Protein AF-A0A1W0W3H3-F1 (afdb_monomer)

Secondary structure (DSSP, 8-state):
-----------------------EEEE----STT-------SSS-PPPSS--S--EEEEE-GGGGT---HHHHHHHHHHHHHHHHHHHHHHHHTTEEEEEES-GGGS-HHHHHHHHHHHHHTTT--SEEEEEESS--HHHHHHHHHHHHHHHHHTTSS-GGG--HHHHHHHSGGGGGGGGGS-SEEEE-TT--S-TTSSTTTTTT-EEEE-SS-GGG--HHHHHHHHHHHHT----TTPPP-

Mean predicted aligned error: 11.46 Å

pLDDT: mean 72.29, std 24.58, range [23.17, 98.31]

Sequence (242 aa):
MGAGAGDADGGGPRGWPSCAGAHDMALPCLGHPRAHRVRILPGELRPPQAPTRADLVLTNCSFLHSLNLKMEVDYVMGLIERTIRDNIDEYARNGIRMHVIGDPSRRPASLQNAAREAEEMTRNNSQLHLMLATCYSGRWDIVRACRELAGEVQGNLLMPEDIDESLLASKLATGVAGEFSCPDLVIRTSGEVRLSNFLMWQSAYSELYFTDTLWPDFGEAEYLQALTSFQNRERRFGQRNA

Organism: Sorghum bicolor (NCBI:txid4558)

Foldseek 3Di:
DDDDDDDPDDDDDPDDDPPLDKKKWFWADDPDPPPDDDFWFADAPADDPEFAAEIETEIDPLVLVVDPDPVVNVVVLVVLLCRLVVHLVVCLVRLEAEAEDADPVPHDPSSVVSRVVSNVSNVPGGRYYYYYYDNHFLVVQLVQLVVVVVVCCVVVVDPPVRDDLQSSLCSGRLVVVPVGSAGQEMEIEQQDDDCSRPPPSRDPQHDYHYYNHGRNRDGPVNVVVRVVVSVPDDRCVPPDDD

InterPro domains:
  IPR001441 Decaprenyl diphosphate synthase-like [PF01255] (70-238)
  IPR001441 Decaprenyl diphosphate synthase-like [PTHR10291] (70-239)
  IPR001441 Decaprenyl diphosphate synthase-like [TIGR00055] (70-238)
  IPR001441 Decaprenyl diphosphate synthase-like [cd00475] (70-232)
  IPR018520 Di-trans-poly-cis-decaprenylcistransferase-like, conserved site [PS01066] (184-201)
  IPR036424 Decaprenyl diphosphate synthase-like superfamily [G3DSA:3.40.1180.10] (68-242)
  IPR036424 Decaprenyl diphosphate synthase-like superfamily [SSF64005] (68-233)

Solvent-accessible surface area (backbone atoms only — not comparable to full-atom values): 14087 Å² total; per-residue (Å²): 141,83,86,84,87,86,78,89,79,78,83,70,88,84,75,80,78,83,77,75,48,68,39,40,41,31,30,40,70,80,96,55,104,72,87,75,77,87,68,56,70,58,76,51,98,66,78,56,97,72,59,81,55,66,39,34,47,35,45,48,45,53,62,58,78,74,50,86,47,68,68,59,45,53,48,53,50,51,48,52,34,49,52,50,64,78,38,38,70,57,35,40,75,52,27,25,18,44,43,76,36,48,44,66,88,82,47,58,70,68,41,52,50,49,46,51,50,39,30,62,70,8,61,88,35,70,28,23,35,40,33,42,28,44,67,37,40,29,67,58,35,53,54,49,23,52,52,51,53,52,49,34,36,75,67,70,76,43,59,79,87,70,64,45,73,65,56,50,47,56,50,27,68,47,23,85,52,54,90,51,38,42,32,41,37,36,41,29,23,47,56,51,93,69,65,84,53,50,52,60,76,42,42,74,80,32,46,79,44,74,36,67,53,39,47,79,73,46,29,44,69,57,49,52,49,51,51,53,56,55,73,74,54,85,85,51,92,88,60,74,87,127

Structure (mmCIF, N/CA/C/O backbone):
data_AF-A0A1W0W3H3-F1
#
_entry.id   AF-A0A1W0W3H3-F1
#
loop_
_atom_site.group_PDB
_atom_site.id
_atom_site.type_symbol
_atom_site.label_atom_id
_atom_site.label_alt_id
_atom_site.label_comp_id
_atom_site.label_asym_id
_atom_site.label_entity_id
_atom_site.label_seq_id
_atom_site.pdbx_PDB_ins_code
_atom_site.Cartn_x
_atom_site.Cartn_y
_atom_site.Cartn_z
_atom_site.occupancy
_atom_site.B_iso_or_equiv
_atom_site.auth_seq_id
_atom_site.auth_comp_id
_atom_site.auth_asym_id
_atom_site.auth_atom_id
_atom_site.pdbx_PDB_model_num
ATOM 1 N N . MET A 1 1 ? -22.976 27.088 52.026 1.00 38.38 1 MET A N 1
ATOM 2 C CA . MET A 1 1 ? -22.893 27.744 50.704 1.00 38.38 1 MET A CA 1
ATOM 3 C C . MET A 1 1 ? -21.431 27.650 50.282 1.00 38.38 1 MET A C 1
ATOM 5 O O . MET A 1 1 ? -20.642 28.461 50.721 1.00 38.38 1 MET A O 1
ATOM 9 N N . GLY A 1 2 ? -20.933 26.551 49.724 1.00 30.27 2 GLY A N 1
ATOM 10 C CA . GLY A 1 2 ? -21.397 25.867 48.519 1.00 30.27 2 GLY A CA 1
ATOM 11 C C . GLY A 1 2 ? -20.412 26.212 47.399 1.00 30.27 2 GLY A C 1
ATOM 12 O O . GLY A 1 2 ? -20.673 27.131 46.635 1.00 30.27 2 GLY A O 1
ATOM 13 N N . ALA A 1 3 ? -19.257 25.540 47.393 1.00 32.34 3 ALA A N 1
ATOM 14 C CA . ALA A 1 3 ? -18.276 25.572 46.310 1.00 32.34 3 ALA A CA 1
ATOM 15 C C . ALA A 1 3 ? -18.784 24.743 45.115 1.00 32.34 3 ALA A C 1
ATOM 17 O O . ALA A 1 3 ? -19.465 23.740 45.325 1.00 32.34 3 ALA A O 1
ATOM 18 N N . GLY A 1 4 ? -18.432 25.131 43.888 1.00 25.77 4 GLY A N 1
ATOM 19 C CA . GLY A 1 4 ? -18.751 24.375 42.676 1.00 25.77 4 GLY A CA 1
ATOM 20 C C . GLY A 1 4 ? -17.952 24.878 41.477 1.00 25.77 4 GLY A C 1
ATOM 21 O O . GLY A 1 4 ? -18.059 26.044 41.113 1.00 25.77 4 GLY A O 1
ATOM 22 N N . ALA A 1 5 ? -17.123 23.991 40.937 1.00 28.72 5 ALA A N 1
ATOM 23 C CA . ALA A 1 5 ? -16.268 24.151 39.768 1.00 28.72 5 ALA A CA 1
ATOM 24 C C . ALA A 1 5 ? -17.023 23.906 38.443 1.00 28.72 5 ALA A C 1
ATOM 26 O O . ALA A 1 5 ? -18.156 23.429 38.461 1.00 28.72 5 ALA A O 1
ATOM 27 N N . GLY A 1 6 ? -16.328 24.146 37.324 1.00 25.03 6 GLY A N 1
ATOM 28 C CA . GLY A 1 6 ? -16.643 23.627 35.985 1.00 25.03 6 GLY A CA 1
ATOM 29 C C . GLY A 1 6 ? -17.022 24.725 34.988 1.00 25.03 6 GLY A C 1
ATOM 30 O O . GLY A 1 6 ? -17.721 25.669 35.333 1.00 25.03 6 GLY A O 1
ATOM 31 N N . ASP A 1 7 ? -16.610 24.713 33.730 1.00 27.41 7 ASP A N 1
ATOM 32 C CA . ASP A 1 7 ? -15.655 23.887 33.000 1.00 27.41 7 ASP A CA 1
ATOM 33 C C . ASP A 1 7 ? -15.279 24.701 31.758 1.00 27.41 7 ASP A C 1
ATOM 35 O O . ASP A 1 7 ? -16.119 25.368 31.148 1.00 27.41 7 ASP A O 1
ATOM 39 N N . ALA A 1 8 ? -13.997 24.678 31.411 1.00 29.28 8 ALA A N 1
ATOM 40 C CA . ALA A 1 8 ? -13.493 25.224 30.166 1.00 29.28 8 ALA A CA 1
ATOM 41 C C . ALA A 1 8 ? -13.719 24.181 29.069 1.00 29.28 8 ALA A C 1
ATOM 43 O O . ALA A 1 8 ? -12.866 23.324 28.854 1.00 29.28 8 ALA A O 1
ATOM 44 N N . ASP A 1 9 ? -14.863 24.240 28.390 1.00 27.55 9 ASP A N 1
ATOM 45 C CA . ASP A 1 9 ? -15.102 23.384 27.231 1.00 27.55 9 ASP A CA 1
ATOM 46 C C . ASP A 1 9 ? -14.585 24.092 25.970 1.00 27.55 9 ASP A C 1
ATOM 48 O O . ASP A 1 9 ? -15.212 24.985 25.390 1.00 27.55 9 ASP A O 1
ATOM 52 N N . GLY A 1 10 ? -13.347 23.742 25.615 1.00 25.33 10 GLY A N 1
ATOM 53 C CA . GLY A 1 10 ? -12.683 24.146 24.388 1.00 25.33 10 GLY A CA 1
ATOM 54 C C . GLY A 1 10 ? -13.409 23.551 23.189 1.00 25.33 10 GLY A C 1
ATOM 55 O O . GLY A 1 10 ? -13.325 22.356 22.921 1.00 25.33 10 GLY A O 1
ATOM 56 N N . GLY A 1 11 ? -14.105 24.410 22.448 1.00 23.70 11 GLY A N 1
ATOM 57 C CA . GLY A 1 11 ? -14.714 24.069 21.171 1.00 23.70 11 GLY A CA 1
ATOM 58 C C . GLY A 1 11 ? -13.668 23.622 20.149 1.00 23.70 11 GLY A C 1
ATOM 59 O O . GLY A 1 11 ? -13.093 24.446 19.442 1.00 23.70 11 GLY A O 1
ATOM 60 N N . GLY A 1 12 ? -13.454 22.311 20.046 1.00 26.27 12 GLY A N 1
ATOM 61 C CA . GLY A 1 12 ? -12.848 21.691 18.872 1.00 26.27 12 GLY A CA 1
ATOM 62 C C . GLY A 1 12 ? -13.790 21.818 17.663 1.00 26.27 12 GLY A C 1
ATOM 63 O O . GLY A 1 12 ? -15.016 21.781 17.834 1.00 26.27 12 GLY A O 1
ATOM 64 N N . PRO A 1 13 ? -13.265 22.003 16.439 1.00 2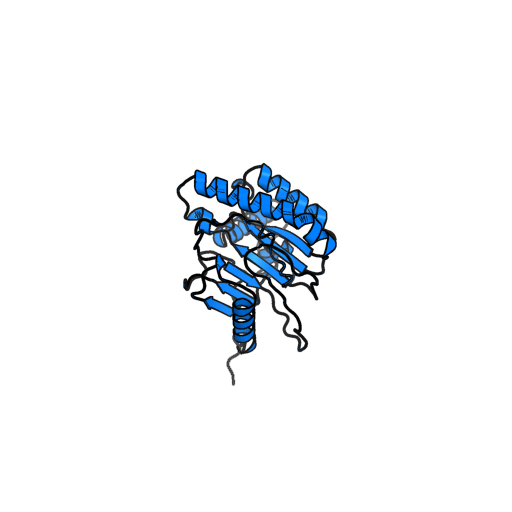9.62 13 PRO A N 1
ATOM 65 C CA . PRO A 1 13 ? -14.095 22.204 15.262 1.00 29.62 13 PRO A CA 1
ATOM 66 C C . PRO A 1 13 ? -14.907 20.940 14.952 1.00 29.62 13 PRO A C 1
ATOM 68 O O . PRO A 1 13 ? -14.398 19.935 14.462 1.00 29.62 13 PRO A O 1
ATOM 71 N N . ARG A 1 14 ? -16.212 21.024 15.229 1.00 29.14 14 ARG A N 1
ATOM 72 C CA . ARG A 1 14 ? -17.242 20.146 14.674 1.00 29.14 14 ARG A CA 1
ATOM 73 C C . ARG A 1 14 ? -17.299 20.360 13.163 1.00 29.14 14 ARG A C 1
ATOM 75 O O . ARG A 1 14 ? -17.603 21.465 12.722 1.00 29.14 14 ARG A O 1
ATOM 82 N N . GLY A 1 15 ? -17.063 19.303 12.391 1.00 23.56 15 GLY A N 1
ATOM 83 C CA . GLY A 1 15 ? -17.384 19.279 10.964 1.00 23.56 15 GLY A CA 1
ATOM 84 C C . GLY A 1 15 ? -16.344 18.580 10.101 1.00 23.56 15 GLY 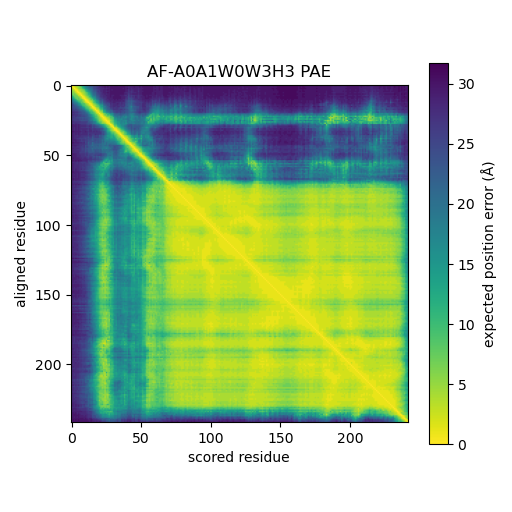A C 1
ATOM 85 O O . GLY A 1 15 ? -15.662 19.233 9.320 1.00 23.56 15 GLY A O 1
ATOM 86 N N . TRP A 1 16 ? -16.260 17.252 10.198 1.00 27.91 16 TRP A N 1
ATOM 87 C CA . TRP A 1 16 ? -15.789 16.443 9.075 1.00 27.91 16 TRP A CA 1
ATOM 88 C C . TRP A 1 16 ? -16.927 16.396 8.043 1.00 27.91 16 TRP A C 1
ATOM 90 O O . TRP A 1 16 ? -18.007 15.904 8.380 1.00 27.91 16 TRP A O 1
ATOM 100 N N . PRO A 1 17 ? -16.759 16.905 6.809 1.00 25.98 17 PRO A N 1
ATOM 101 C CA . PRO A 1 17 ? -17.686 16.576 5.739 1.00 25.98 17 PRO A CA 1
ATOM 102 C C . PRO A 1 17 ? -17.584 15.072 5.485 1.00 25.98 17 PRO A C 1
ATOM 104 O O . PRO A 1 17 ? -16.486 14.515 5.469 1.00 25.98 17 PRO A O 1
ATOM 107 N N . SER A 1 18 ? -18.729 14.423 5.302 1.00 30.23 18 SER A N 1
ATOM 108 C CA . SER A 1 18 ? -18.876 12.992 5.060 1.00 30.23 18 SER A CA 1
ATOM 109 C C . SER A 1 18 ? -18.122 12.536 3.803 1.00 30.23 18 SER A C 1
ATOM 111 O O . SER A 1 18 ? -18.714 12.339 2.744 1.00 30.23 18 SER A O 1
ATOM 113 N N . CYS A 1 19 ? -16.821 12.289 3.909 1.00 33.03 19 CYS A N 1
ATOM 114 C CA . CYS A 1 19 ? -16.134 11.370 3.008 1.00 33.03 19 CYS A CA 1
ATOM 115 C C . CYS A 1 19 ? -16.491 9.947 3.468 1.00 33.03 19 CYS A C 1
ATOM 117 O O . CYS A 1 19 ? -15.655 9.204 3.968 1.00 33.03 19 CYS A O 1
ATOM 119 N N . ALA A 1 20 ? -17.779 9.598 3.374 1.00 31.97 20 ALA A N 1
ATOM 120 C CA . ALA A 1 20 ? -18.351 8.296 3.722 1.00 31.97 20 ALA A CA 1
ATOM 121 C C . ALA A 1 20 ? -18.071 7.263 2.613 1.00 31.97 20 ALA A C 1
ATOM 123 O O . ALA A 1 20 ? -18.958 6.540 2.166 1.00 31.97 20 ALA A O 1
ATOM 124 N N . GLY A 1 21 ? -16.843 7.269 2.097 1.00 42.78 21 GLY A N 1
ATOM 125 C CA . GLY A 1 21 ? -16.397 6.345 1.068 1.00 42.78 21 GLY A CA 1
ATOM 126 C C . GLY A 1 21 ? -15.941 5.019 1.663 1.00 42.78 21 GLY A C 1
ATOM 127 O O . GLY A 1 21 ? -15.590 4.935 2.839 1.00 42.78 21 GLY A O 1
ATOM 128 N N . ALA A 1 22 ? -15.908 3.982 0.830 1.00 46.28 22 ALA A N 1
ATOM 129 C CA . ALA A 1 22 ? -15.230 2.740 1.171 1.00 46.28 22 ALA A CA 1
ATOM 130 C C . ALA A 1 22 ? -13.723 3.008 1.281 1.00 46.28 22 ALA A C 1
ATOM 132 O O . ALA A 1 22 ? -13.097 3.419 0.299 1.00 46.28 22 ALA A O 1
ATOM 133 N N . HIS A 1 23 ? -13.157 2.761 2.458 1.00 54.53 23 HIS A N 1
ATOM 134 C CA . HIS A 1 23 ? -11.717 2.770 2.684 1.00 54.53 23 HIS A CA 1
ATOM 135 C C . HIS A 1 23 ? -11.236 1.330 2.849 1.00 54.53 23 HIS A C 1
ATOM 137 O O . HIS A 1 23 ? -11.904 0.505 3.477 1.00 54.53 23 HIS A O 1
ATOM 143 N N . ASP A 1 24 ? -10.077 1.037 2.265 1.00 46.62 24 ASP 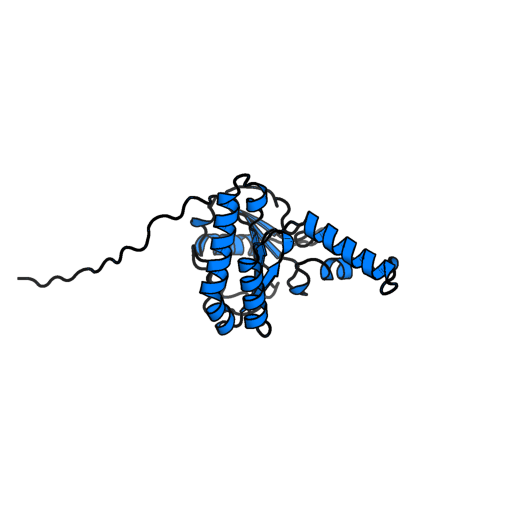A N 1
ATOM 144 C CA . ASP A 1 24 ? -9.434 -0.265 2.391 1.00 46.62 24 ASP A CA 1
ATOM 145 C C . ASP A 1 24 ? -8.213 -0.128 3.311 1.00 46.62 24 ASP A C 1
ATOM 147 O O . ASP A 1 24 ? -7.418 0.805 3.146 1.00 46.62 24 ASP A O 1
ATOM 151 N N . MET A 1 25 ? -8.081 -1.064 4.254 1.00 53.91 25 MET A N 1
ATOM 152 C CA . MET A 1 25 ? -6.904 -1.282 5.093 1.00 53.91 25 MET A CA 1
ATOM 153 C C . MET A 1 25 ? -6.374 -2.692 4.825 1.00 53.91 25 MET A C 1
ATOM 155 O O . MET A 1 25 ? -7.148 -3.642 4.863 1.00 53.91 25 MET A O 1
ATOM 159 N N . ALA A 1 2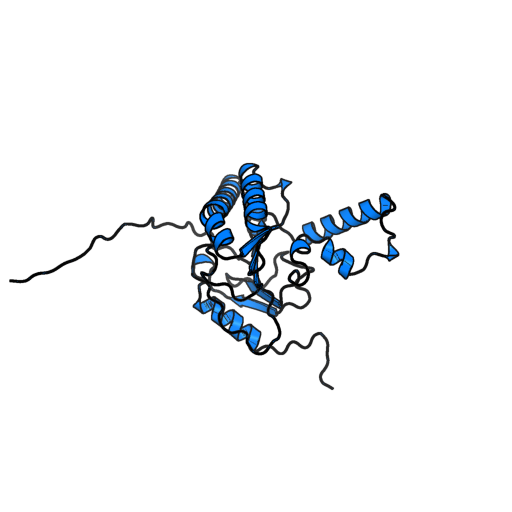6 ? -5.078 -2.866 4.575 1.00 45.47 26 ALA A N 1
ATOM 160 C CA . ALA A 1 26 ? -4.475 -4.202 4.498 1.00 45.47 26 ALA A CA 1
ATOM 161 C C . ALA A 1 26 ? -3.357 -4.369 5.527 1.00 45.47 26 ALA A C 1
ATOM 163 O O . ALA A 1 26 ? -2.697 -3.379 5.834 1.00 45.47 26 ALA A O 1
ATOM 164 N N . LEU A 1 27 ? -3.197 -5.594 6.047 1.00 43.47 27 LEU A N 1
ATOM 165 C CA . LEU A 1 27 ? -2.300 -5.963 7.147 1.00 43.47 27 LEU A CA 1
ATOM 166 C C . LEU A 1 27 ? -1.606 -7.310 6.885 1.00 43.47 27 LEU A C 1
ATOM 168 O O . LEU A 1 27 ? -2.292 -8.272 6.537 1.00 43.47 27 LEU A O 1
ATOM 172 N N . PRO A 1 28 ? -0.292 -7.438 7.116 1.00 36.09 28 PRO A N 1
ATOM 173 C CA . PRO A 1 28 ? 0.394 -8.708 7.284 1.00 36.09 28 PRO A CA 1
ATOM 174 C C . PRO A 1 28 ? 0.194 -9.171 8.736 1.00 36.09 28 PRO A C 1
ATOM 176 O O . PRO A 1 28 ? 0.253 -8.379 9.672 1.00 36.09 28 PRO A O 1
ATOM 179 N N . CYS A 1 29 ? -0.076 -10.449 8.949 1.00 39.22 29 CYS A N 1
ATOM 180 C CA . CYS A 1 29 ? -0.243 -11.068 10.257 1.00 39.22 29 CYS A CA 1
ATOM 181 C C . CYS A 1 29 ? 0.627 -12.327 10.336 1.00 39.22 29 CYS A C 1
ATOM 183 O O . CYS A 1 29 ? 0.343 -13.360 9.731 1.00 39.22 29 CYS A O 1
ATOM 185 N N . LEU A 1 30 ? 1.680 -12.240 11.152 1.00 35.06 30 LEU A N 1
ATOM 186 C CA . LEU A 1 30 ? 2.634 -13.315 11.420 1.00 35.06 30 LEU A CA 1
ATOM 187 C C . LEU A 1 30 ? 1.955 -14.506 12.122 1.00 35.06 30 LEU A C 1
ATOM 189 O O . LEU A 1 30 ? 1.444 -14.382 13.235 1.00 35.06 30 LEU A O 1
ATOM 193 N N . GLY A 1 31 ? 2.027 -15.689 11.511 1.00 28.41 31 GLY A N 1
ATOM 194 C CA . GLY A 1 31 ? 1.574 -16.965 12.076 1.00 28.41 31 GLY A CA 1
ATOM 195 C C . GLY A 1 31 ? 2.435 -17.503 13.230 1.00 28.41 31 GLY A C 1
ATOM 196 O O . GLY A 1 31 ? 2.955 -18.611 13.133 1.00 28.41 31 GLY A O 1
ATOM 197 N N . HIS A 1 32 ? 2.596 -16.758 14.333 1.00 25.27 32 HIS A N 1
ATOM 198 C CA . HIS A 1 32 ? 3.331 -17.216 15.525 1.00 25.27 32 HIS A CA 1
ATOM 199 C C . HIS A 1 32 ? 2.532 -16.974 16.834 1.00 25.27 32 HIS A C 1
ATOM 201 O O . HIS A 1 32 ? 1.903 -15.922 16.955 1.00 25.27 32 HIS A O 1
ATOM 207 N N . PRO A 1 33 ? 2.571 -17.863 17.863 1.00 25.05 33 PRO A N 1
ATOM 208 C CA . PRO A 1 33 ? 1.605 -17.896 18.985 1.00 25.05 33 PRO A CA 1
ATOM 209 C C . PRO A 1 33 ? 1.683 -16.760 20.027 1.00 25.05 33 PRO A C 1
ATOM 211 O O . PRO A 1 33 ? 1.303 -16.953 21.178 1.00 25.05 33 PRO A O 1
ATOM 214 N N . ARG A 1 34 ? 2.229 -15.588 19.685 1.00 25.25 34 ARG A N 1
ATOM 215 C CA . ARG A 1 34 ? 2.369 -14.444 20.606 1.00 25.25 34 ARG A CA 1
ATOM 216 C C . ARG A 1 34 ? 2.001 -13.110 19.949 1.00 25.25 34 ARG A C 1
ATOM 218 O O . ARG A 1 34 ? 2.658 -12.103 20.198 1.00 25.25 34 ARG A O 1
ATOM 225 N N . ALA A 1 35 ? 0.954 -13.100 19.125 1.00 27.84 35 ALA A N 1
ATOM 226 C CA . ALA A 1 35 ? 0.335 -11.878 18.614 1.00 27.84 35 ALA A CA 1
ATOM 227 C C . ALA A 1 35 ? -0.435 -11.173 19.749 1.00 27.84 35 ALA A C 1
ATOM 229 O O . ALA A 1 35 ? -1.651 -11.299 19.879 1.00 27.84 35 ALA A O 1
ATOM 230 N N . HIS A 1 36 ? 0.283 -10.487 20.637 1.00 25.94 36 HIS A N 1
ATOM 231 C CA . HIS A 1 36 ? -0.319 -9.718 21.719 1.00 25.94 36 HIS A CA 1
ATOM 232 C C . HIS A 1 36 ? 0.105 -8.255 21.631 1.00 25.94 36 HIS A C 1
ATOM 234 O O . HIS A 1 36 ? 1.282 -7.942 21.793 1.00 25.94 36 HIS A O 1
ATOM 240 N N . ARG A 1 37 ? -0.927 -7.407 21.509 1.00 24.69 37 ARG A N 1
ATOM 241 C CA . ARG A 1 37 ? -0.971 -5.933 21.506 1.00 24.69 37 ARG A CA 1
ATOM 242 C C . ARG A 1 37 ? -0.894 -5.300 20.122 1.00 24.69 37 ARG A C 1
ATOM 244 O O . ARG A 1 37 ? 0.160 -4.868 19.679 1.00 24.69 37 ARG A O 1
ATOM 251 N N . VAL A 1 38 ? -2.072 -5.154 19.521 1.00 28.86 38 VAL A N 1
ATOM 252 C CA . VAL A 1 38 ? -2.325 -4.142 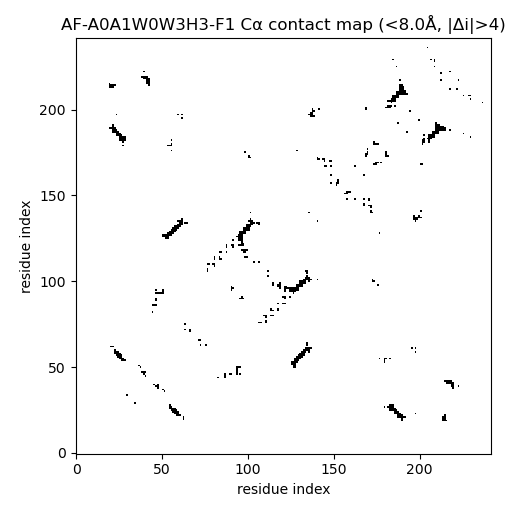18.497 1.00 28.86 38 VAL A CA 1
ATOM 253 C C . VAL A 1 38 ? -3.227 -3.070 19.106 1.00 28.86 38 VAL A C 1
ATOM 255 O O . VAL A 1 38 ? -4.145 -3.396 19.857 1.00 28.86 38 VAL A O 1
ATOM 258 N N . ARG A 1 39 ? -2.919 -1.800 18.838 1.00 26.95 39 ARG A N 1
ATOM 259 C CA . ARG A 1 39 ? -3.627 -0.624 19.358 1.00 26.95 39 ARG A CA 1
ATOM 260 C C . ARG A 1 39 ? -3.850 0.330 18.188 1.00 26.95 39 ARG A C 1
ATOM 262 O O . ARG A 1 39 ? -2.866 0.770 17.600 1.00 26.95 39 ARG A O 1
ATOM 269 N N . ILE A 1 40 ? -5.099 0.633 17.842 1.00 31.52 40 ILE A N 1
ATOM 270 C CA . ILE A 1 40 ? -5.447 1.611 16.797 1.00 31.52 40 ILE A CA 1
ATOM 271 C C . ILE A 1 40 ? -6.559 2.512 17.335 1.00 31.52 40 ILE A C 1
ATOM 273 O O . ILE A 1 40 ? -7.562 2.012 17.830 1.00 31.52 40 ILE A O 1
ATOM 277 N N . LEU A 1 41 ? -6.348 3.830 17.267 1.00 27.38 41 LEU A N 1
ATOM 278 C CA . LEU A 1 41 ? -7.260 4.871 17.752 1.00 27.38 41 LEU A CA 1
ATOM 279 C C . LEU A 1 41 ? -8.161 5.389 16.610 1.00 27.38 41 LEU A C 1
ATOM 281 O O . LEU A 1 41 ? -7.737 5.351 15.455 1.00 27.38 41 LEU A O 1
ATOM 285 N N . PRO A 1 42 ? -9.378 5.887 16.900 1.00 23.17 42 PRO A N 1
ATOM 286 C CA . PRO A 1 42 ? -10.342 6.297 15.879 1.00 23.17 42 PRO A CA 1
ATOM 287 C C . PRO A 1 42 ? -9.956 7.627 15.210 1.00 23.17 42 PRO A C 1
ATOM 289 O O . PRO A 1 42 ? -9.504 8.554 15.879 1.00 23.17 42 PRO A O 1
ATOM 292 N N . GLY A 1 43 ? -10.221 7.752 13.907 1.00 31.25 43 GLY A N 1
ATOM 293 C CA . GLY A 1 43 ? -10.439 9.043 13.231 1.00 31.25 43 GLY A CA 1
ATOM 294 C C . GLY A 1 43 ? -9.221 9.903 12.861 1.00 31.25 43 GLY A C 1
ATOM 295 O O . GLY A 1 43 ? -9.377 10.872 12.123 1.00 31.25 43 GLY A O 1
ATOM 296 N N . GLU A 1 44 ? -8.007 9.555 13.277 1.00 31.70 44 GLU A N 1
ATOM 297 C CA . GLU A 1 44 ? -6.776 10.225 12.845 1.00 31.70 44 GLU A CA 1
ATOM 298 C C . GLU A 1 44 ? -5.802 9.172 12.302 1.00 31.70 44 GLU A C 1
ATOM 300 O O . GLU A 1 44 ? -5.676 8.090 12.866 1.00 31.70 44 GLU A O 1
ATOM 305 N N . LEU A 1 45 ? -5.073 9.478 11.224 1.00 39.28 45 LEU A N 1
ATOM 306 C CA . LEU A 1 45 ? -3.923 8.696 10.723 1.00 39.28 45 LEU A CA 1
ATOM 307 C C . LEU A 1 45 ? -2.745 8.715 11.730 1.00 39.28 45 LEU A C 1
ATOM 309 O O . LEU A 1 45 ? -1.580 8.774 11.339 1.00 39.28 45 LEU A O 1
ATOM 313 N N . ARG A 1 46 ? -3.016 8.694 13.039 1.00 33.91 46 ARG A N 1
ATOM 314 C CA . ARG A 1 46 ? -1.983 8.626 14.063 1.00 33.91 46 ARG A CA 1
ATOM 315 C C . ARG A 1 46 ? -1.450 7.206 14.175 1.00 33.91 46 ARG A C 1
ATOM 317 O O . ARG A 1 46 ? -2.225 6.250 14.244 1.00 33.91 46 ARG A O 1
ATOM 324 N N . PRO A 1 47 ? -0.126 7.055 14.235 1.00 34.81 47 PRO A N 1
ATOM 325 C CA . PRO A 1 47 ? 0.473 5.766 14.503 1.00 34.81 47 PRO A CA 1
ATOM 326 C C . PRO A 1 47 ? 0.284 5.330 15.968 1.00 34.81 47 PRO A C 1
ATOM 328 O O . PRO A 1 47 ? 0.096 6.172 16.846 1.00 34.81 47 PRO A O 1
ATOM 331 N N . PRO A 1 48 ? 0.418 4.029 16.284 1.00 36.16 48 PRO A N 1
ATOM 332 C CA . PRO A 1 48 ? 0.429 3.558 17.667 1.00 36.16 48 PRO A CA 1
ATOM 333 C C . PRO A 1 48 ? 1.604 4.147 18.469 1.00 36.16 48 PRO A C 1
ATOM 335 O O . PRO A 1 48 ? 2.727 4.233 17.975 1.00 36.16 48 PRO A O 1
ATOM 338 N N . GLN A 1 49 ? 1.378 4.442 19.756 1.00 34.06 49 GLN A N 1
ATOM 339 C CA . GLN A 1 49 ? 2.421 4.915 20.687 1.00 34.06 49 GLN A CA 1
ATOM 340 C C . GLN A 1 49 ? 3.418 3.829 21.151 1.00 34.06 49 GLN A C 1
ATOM 342 O O . GLN A 1 49 ? 4.255 4.094 22.009 1.00 34.06 49 GLN A O 1
ATOM 347 N N . ALA A 1 50 ? 3.342 2.607 20.617 1.00 32.09 50 ALA A N 1
ATOM 348 C CA . ALA A 1 50 ? 4.346 1.562 20.835 1.00 32.09 50 ALA A CA 1
ATOM 349 C C . ALA A 1 50 ? 4.161 0.413 19.822 1.00 32.09 50 ALA A C 1
ATOM 351 O O . ALA A 1 50 ? 3.352 -0.483 20.080 1.00 32.09 50 ALA A O 1
ATOM 352 N N . PRO A 1 51 ? 4.866 0.415 18.678 1.00 36.88 51 PRO A N 1
ATOM 353 C CA . PRO A 1 51 ? 4.813 -0.697 17.737 1.00 36.88 51 PRO A CA 1
ATOM 354 C C . PRO A 1 51 ? 5.690 -1.859 18.219 1.00 36.88 51 PRO A C 1
ATOM 356 O O . PRO A 1 51 ? 6.907 -1.742 18.361 1.00 36.88 51 PRO A O 1
ATOM 359 N N . THR A 1 52 ? 5.078 -3.019 18.448 1.00 34.19 52 THR A N 1
ATOM 360 C CA . THR A 1 52 ? 5.800 -4.286 18.592 1.00 34.19 52 THR A CA 1
ATOM 361 C C . THR A 1 52 ? 5.759 -5.047 17.273 1.00 34.19 52 THR A C 1
ATOM 363 O O . THR A 1 52 ? 4.947 -5.945 17.099 1.00 34.19 52 THR A O 1
ATOM 366 N N . ARG A 1 53 ? 6.741 -4.729 16.418 1.00 37.59 53 ARG A N 1
ATOM 367 C CA . ARG A 1 53 ? 7.136 -5.428 15.180 1.00 37.59 53 ARG A CA 1
ATOM 368 C C . ARG A 1 53 ? 6.256 -5.147 13.947 1.00 37.59 53 ARG A C 1
ATOM 370 O O . ARG A 1 53 ? 5.133 -4.691 14.060 1.00 37.59 53 ARG A O 1
ATOM 377 N N . ALA A 1 54 ? 6.864 -5.351 12.776 1.00 35.84 54 ALA A N 1
ATOM 378 C CA . ALA A 1 54 ? 6.479 -4.783 11.488 1.00 35.84 54 ALA A CA 1
ATOM 379 C C . ALA A 1 54 ? 5.065 -5.157 11.010 1.00 35.84 54 ALA A C 1
ATOM 381 O O . ALA A 1 54 ? 4.883 -6.156 10.322 1.00 35.84 54 ALA A O 1
ATOM 382 N N . ASP A 1 55 ? 4.088 -4.301 11.297 1.00 42.09 55 ASP A N 1
ATOM 383 C CA . ASP A 1 55 ? 2.799 -4.300 10.606 1.00 42.09 55 ASP A CA 1
ATOM 384 C C . ASP A 1 55 ? 2.879 -3.379 9.378 1.00 42.09 55 ASP A C 1
ATOM 386 O O . ASP A 1 55 ? 3.378 -2.253 9.465 1.00 42.09 55 ASP A O 1
ATOM 390 N N . LEU A 1 56 ? 2.411 -3.868 8.227 1.00 43.47 56 LEU A N 1
ATOM 391 C CA . LEU A 1 56 ? 2.153 -3.059 7.040 1.00 43.47 56 LEU A CA 1
ATOM 392 C C . LEU A 1 56 ? 0.710 -2.567 7.100 1.00 43.47 56 LEU A C 1
ATOM 394 O O . LEU A 1 56 ? -0.184 -3.375 6.924 1.00 43.47 56 LEU A O 1
ATOM 398 N N . VAL A 1 57 ? 0.471 -1.277 7.339 1.00 52.25 57 VAL A N 1
ATOM 399 C CA . VAL A 1 57 ? -0.882 -0.698 7.224 1.00 52.25 57 VAL A CA 1
ATOM 400 C C . VAL A 1 57 ? -0.996 -0.009 5.878 1.00 52.25 57 VAL A C 1
ATOM 402 O O . VAL A 1 57 ? -0.282 0.959 5.627 1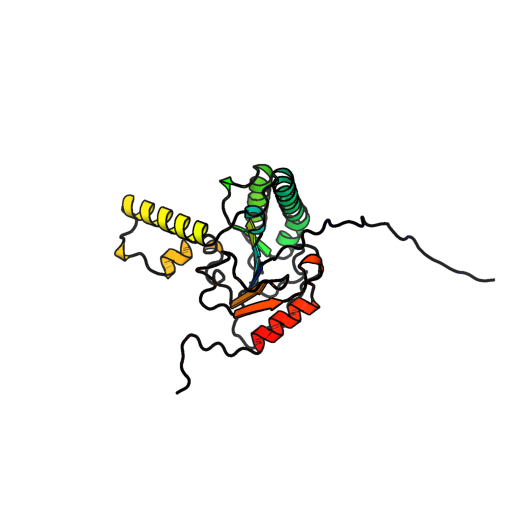.00 52.25 57 VAL A O 1
ATOM 405 N N . LEU A 1 58 ? -1.876 -0.520 5.019 1.00 49.56 58 LEU A N 1
ATOM 406 C CA . LEU A 1 58 ? -2.120 0.012 3.681 1.00 49.56 58 LEU A CA 1
ATOM 407 C C . LEU A 1 58 ? -3.427 0.797 3.612 1.00 49.56 58 LEU A C 1
ATOM 409 O O . LEU A 1 58 ? -4.476 0.172 3.556 1.00 49.56 58 LEU A O 1
ATOM 413 N N . THR A 1 59 ? -3.381 2.129 3.550 1.00 52.56 59 THR A N 1
ATOM 414 C CA . THR A 1 59 ? -4.594 2.956 3.382 1.00 52.56 59 THR A CA 1
ATOM 415 C C . THR A 1 59 ? -4.779 3.338 1.917 1.00 52.56 59 THR A C 1
ATOM 417 O O . THR A 1 59 ? -3.928 4.022 1.345 1.00 52.56 59 THR A O 1
ATOM 420 N N . ASN A 1 60 ? -5.888 2.912 1.307 1.00 54.88 60 ASN A N 1
ATOM 421 C CA . ASN A 1 60 ? -6.224 3.208 -0.088 1.00 54.88 60 ASN A CA 1
ATOM 422 C C . ASN A 1 60 ? -7.076 4.476 -0.235 1.00 54.88 60 ASN A C 1
ATOM 424 O O . ASN A 1 60 ? -8.179 4.548 0.305 1.00 54.88 60 ASN A O 1
ATOM 428 N N . CYS A 1 61 ? -6.633 5.429 -1.059 1.00 52.50 61 CYS A N 1
ATOM 429 C CA . CYS A 1 61 ? -7.454 6.557 -1.523 1.00 52.50 61 CYS A CA 1
ATOM 430 C C . CYS A 1 61 ? -7.926 6.379 -2.979 1.00 52.50 61 CYS A C 1
ATOM 432 O O . CYS A 1 61 ? -8.011 7.347 -3.739 1.00 52.50 61 CYS A O 1
ATOM 434 N N . SER A 1 62 ? -8.235 5.149 -3.403 1.00 48.62 62 SER A N 1
ATOM 435 C CA . SER A 1 62 ? -8.781 4.850 -4.741 1.00 48.62 62 SER A CA 1
ATOM 436 C C . SER A 1 62 ? -10.086 5.598 -5.050 1.00 48.62 62 SER A C 1
ATOM 438 O O . SER A 1 62 ? -10.418 5.788 -6.222 1.00 48.62 62 SER A O 1
ATOM 440 N N . PHE A 1 63 ? -10.762 6.116 -4.018 1.00 48.62 63 PHE A N 1
ATOM 441 C CA . PHE A 1 63 ? -11.930 6.992 -4.119 1.00 48.62 63 PHE A CA 1
ATOM 442 C C . PHE A 1 63 ? -11.703 8.202 -5.040 1.00 48.62 63 PHE A C 1
ATOM 444 O O . PHE A 1 63 ? -12.623 8.629 -5.728 1.00 48.62 63 PHE A O 1
ATOM 451 N N . LEU A 1 64 ? -10.460 8.684 -5.154 1.00 47.75 64 LEU A N 1
ATOM 452 C CA . LEU A 1 64 ? -10.080 9.797 -6.031 1.00 47.75 64 LEU A CA 1
ATOM 453 C C . LEU A 1 64 ? -10.375 9.554 -7.519 1.00 47.75 64 LEU A C 1
ATOM 455 O O . LEU A 1 64 ? -10.494 10.513 -8.273 1.00 47.75 64 LEU A O 1
ATOM 459 N N . HIS A 1 65 ? -10.462 8.296 -7.968 1.00 47.38 65 HIS A N 1
ATOM 460 C CA . HIS A 1 65 ? -10.815 7.988 -9.360 1.00 47.38 65 HIS A CA 1
ATOM 461 C C . HIS A 1 65 ? -12.311 8.201 -9.643 1.00 47.38 65 HIS A C 1
ATOM 463 O O . HIS A 1 65 ? -12.690 8.442 -10.784 1.00 47.38 65 HIS A O 1
ATOM 469 N N . SER A 1 66 ? -13.146 8.120 -8.606 1.00 45.06 66 SER A N 1
ATOM 470 C CA . SER A 1 66 ? -14.600 8.285 -8.683 1.00 45.06 66 SER A CA 1
ATOM 471 C C . SER A 1 66 ? -15.034 9.746 -8.523 1.00 45.06 66 SER A C 1
ATOM 473 O O . SER A 1 66 ? -16.178 10.086 -8.824 1.00 45.06 66 SER A O 1
ATOM 475 N N . LEU A 1 67 ? -14.136 10.613 -8.041 1.00 52.50 67 LEU A N 1
ATOM 476 C CA . LEU A 1 67 ? -14.395 12.036 -7.852 1.00 52.50 67 LEU A CA 1
ATOM 477 C C . LEU A 1 67 ? -14.217 12.782 -9.177 1.00 52.50 67 LEU A C 1
ATOM 479 O O . LEU A 1 67 ? -13.102 13.018 -9.633 1.00 52.50 67 LEU A O 1
ATOM 483 N N . ASN A 1 68 ? -15.328 13.192 -9.787 1.00 54.88 68 ASN A N 1
ATOM 484 C CA . ASN A 1 68 ? -15.302 13.989 -11.018 1.00 54.88 68 ASN A CA 1
ATOM 485 C C . ASN A 1 68 ? -15.091 15.493 -10.768 1.00 54.88 68 ASN A C 1
ATOM 487 O O . ASN A 1 68 ? -14.845 16.248 -11.709 1.00 54.88 68 ASN A O 1
ATOM 491 N N . LEU A 1 69 ? -15.179 15.957 -9.517 1.00 65.12 69 LEU A N 1
ATOM 492 C CA . LEU A 1 69 ? -14.977 17.361 -9.167 1.00 65.12 69 LEU A CA 1
ATOM 493 C C . LEU A 1 69 ? -13.527 17.609 -8.759 1.00 65.12 69 LEU A C 1
ATOM 495 O O . LEU A 1 69 ? -13.077 17.189 -7.695 1.00 65.12 69 LEU A O 1
ATOM 499 N N . LYS A 1 70 ? -12.813 18.380 -9.587 1.00 70.62 70 LYS A N 1
ATOM 500 C CA . LYS A 1 70 ? -11.425 18.798 -9.342 1.00 70.62 70 LYS A CA 1
ATOM 501 C C . LYS A 1 70 ? -11.204 19.374 -7.935 1.00 70.62 70 LYS A C 1
ATOM 503 O O . LYS A 1 70 ? -10.183 19.091 -7.324 1.00 70.62 70 LYS A O 1
ATOM 508 N N . MET A 1 71 ? -12.170 20.129 -7.410 1.00 71.56 71 MET A N 1
ATOM 509 C CA . MET A 1 71 ? -12.093 20.705 -6.061 1.00 71.56 71 MET A CA 1
ATOM 510 C C . MET A 1 71 ? -12.050 19.644 -4.955 1.00 71.56 71 MET A C 1
ATOM 512 O O . MET A 1 71 ? -11.338 19.819 -3.973 1.00 71.56 71 MET A O 1
ATOM 516 N N . GLU A 1 72 ? -12.790 18.547 -5.109 1.00 69.12 72 GLU A N 1
ATOM 517 C CA . GLU A 1 72 ? -12.837 17.471 -4.116 1.00 69.12 72 GLU A CA 1
ATOM 518 C C . GLU A 1 72 ? -11.534 16.667 -4.131 1.00 69.12 72 GLU A C 1
ATOM 520 O O . GLU A 1 72 ? -10.954 16.392 -3.083 1.00 69.12 72 GLU A O 1
ATOM 525 N N . VAL A 1 73 ? -11.010 16.396 -5.331 1.00 71.25 73 VAL A N 1
ATOM 526 C CA . VAL A 1 73 ? -9.687 15.786 -5.517 1.00 71.25 73 VAL A CA 1
ATOM 527 C C . VAL A 1 73 ? -8.596 16.650 -4.881 1.00 71.25 73 VAL A C 1
ATOM 529 O O . VAL A 1 73 ? -7.800 16.141 -4.093 1.00 71.25 73 VAL A O 1
ATOM 532 N N . ASP A 1 74 ? -8.572 17.953 -5.173 1.00 76.50 74 ASP A N 1
ATOM 533 C CA . ASP A 1 74 ? -7.569 18.876 -4.631 1.00 76.50 74 ASP A CA 1
ATOM 534 C C . ASP A 1 74 ? -7.682 18.982 -3.091 1.00 76.50 74 ASP A C 1
ATOM 536 O O . ASP A 1 74 ? -6.665 19.001 -2.392 1.00 76.50 74 ASP A O 1
ATOM 540 N N . TYR A 1 75 ? -8.903 18.966 -2.539 1.00 77.25 75 TYR A N 1
ATOM 541 C CA . TYR A 1 75 ? -9.140 18.958 -1.092 1.00 77.25 75 TYR A CA 1
ATOM 542 C C . TYR A 1 75 ? -8.610 17.690 -0.413 1.00 77.25 75 TYR A C 1
ATOM 544 O O . TYR A 1 75 ? -7.891 17.792 0.585 1.00 77.25 75 TYR A O 1
ATOM 552 N N . VAL A 1 76 ? -8.921 16.507 -0.958 1.00 76.12 76 VAL A N 1
ATOM 553 C CA . VAL A 1 76 ? -8.454 15.219 -0.420 1.00 76.12 76 VAL A CA 1
ATOM 554 C C . VAL A 1 76 ? -6.929 15.129 -0.486 1.00 76.12 76 VAL A C 1
ATOM 556 O O . VAL A 1 76 ? -6.301 14.739 0.495 1.00 76.12 76 VAL A O 1
ATOM 559 N N . MET A 1 77 ? -6.307 15.556 -1.588 1.00 81.56 77 MET A N 1
ATOM 560 C CA . MET A 1 77 ? -4.842 15.600 -1.690 1.00 81.56 77 MET A CA 1
ATOM 561 C C . MET A 1 77 ? -4.215 16.526 -0.648 1.00 81.56 77 MET A C 1
ATOM 563 O O . MET A 1 77 ? -3.219 16.163 -0.024 1.00 81.56 77 MET A O 1
ATOM 567 N N . GLY A 1 78 ? -4.815 17.699 -0.429 1.00 81.62 78 GLY A N 1
ATOM 568 C CA . GLY A 1 78 ? -4.373 18.627 0.608 1.00 81.62 78 GLY A CA 1
ATOM 569 C C . GLY A 1 78 ? -4.569 18.077 2.022 1.00 81.62 78 GLY A C 1
ATOM 570 O O . GLY A 1 78 ? -3.756 18.356 2.899 1.00 81.62 78 GLY A O 1
ATOM 571 N N . LEU A 1 79 ? -5.623 17.289 2.260 1.00 79.94 79 LEU A N 1
ATOM 572 C CA . LEU A 1 79 ? -5.824 16.598 3.533 1.00 79.94 79 LEU A CA 1
ATOM 573 C C . LEU A 1 79 ? -4.718 15.572 3.768 1.00 79.94 79 LEU A C 1
ATOM 575 O O . LEU A 1 79 ? -4.083 15.623 4.813 1.00 79.94 79 LEU A O 1
ATOM 579 N N . ILE A 1 80 ? -4.433 14.725 2.777 1.00 82.38 80 ILE A N 1
ATOM 580 C CA . ILE A 1 80 ? -3.354 13.737 2.862 1.00 82.38 80 ILE A CA 1
ATOM 581 C C . ILE A 1 80 ? -2.009 14.421 3.139 1.00 82.38 80 ILE A C 1
ATOM 583 O O . ILE A 1 80 ? -1.274 13.987 4.020 1.00 82.38 80 ILE A O 1
ATOM 587 N N . GLU A 1 81 ? -1.696 15.506 2.425 1.00 86.81 81 GLU A N 1
ATOM 588 C CA . GLU A 1 81 ? -0.464 16.271 2.642 1.00 86.81 81 GLU A CA 1
ATOM 589 C C . GLU A 1 81 ? -0.346 16.769 4.087 1.00 86.81 81 GLU A C 1
ATOM 591 O O . GLU A 1 81 ? 0.689 16.552 4.720 1.00 86.81 81 GLU A O 1
ATOM 596 N N . ARG A 1 82 ? -1.399 17.413 4.612 1.00 83.38 82 ARG A N 1
ATOM 597 C CA . ARG A 1 82 ? -1.423 17.889 6.003 1.00 83.38 82 ARG A CA 1
ATOM 598 C C . ARG A 1 82 ? -1.204 16.740 6.967 1.00 83.38 82 ARG A C 1
ATOM 600 O O . ARG A 1 82 ? -0.338 16.818 7.825 1.00 83.38 82 ARG A O 1
ATOM 607 N N . THR A 1 83 ? -1.913 15.638 6.763 1.00 81.62 83 THR A N 1
ATOM 608 C CA . THR A 1 83 ? -1.805 14.489 7.645 1.00 81.62 83 THR A CA 1
ATOM 609 C C . THR A 1 83 ? -0.408 13.875 7.667 1.00 81.62 83 THR A C 1
ATOM 611 O O . THR A 1 83 ? 0.068 13.520 8.741 1.00 81.62 83 THR A O 1
ATOM 614 N N . ILE A 1 84 ? 0.279 13.793 6.525 1.00 85.94 84 ILE A N 1
ATOM 615 C CA . ILE A 1 84 ? 1.679 13.353 6.491 1.00 85.94 84 ILE A CA 1
ATOM 616 C C . ILE A 1 84 ? 2.542 14.296 7.334 1.00 85.94 84 ILE A C 1
ATOM 618 O O . ILE A 1 84 ? 3.265 13.836 8.215 1.00 85.94 84 ILE A O 1
ATOM 622 N N . ARG A 1 85 ? 2.445 15.609 7.097 1.00 90.00 85 ARG A N 1
ATOM 623 C CA . ARG A 1 85 ? 3.279 16.604 7.787 1.00 90.00 85 ARG A CA 1
ATOM 624 C C . ARG A 1 85 ? 3.022 16.675 9.286 1.00 90.00 85 ARG A C 1
ATOM 626 O O . ARG A 1 85 ? 3.973 16.776 10.048 1.00 90.00 85 ARG A O 1
ATOM 633 N N . ASP A 1 86 ? 1.767 16.581 9.704 1.00 86.88 86 ASP A N 1
ATOM 634 C CA . ASP A 1 86 ? 1.391 16.695 11.113 1.00 86.88 86 ASP A CA 1
ATOM 635 C C . ASP A 1 86 ? 1.870 15.485 11.941 1.00 86.88 86 ASP A C 1
ATOM 637 O O . ASP A 1 86 ? 2.054 15.602 13.151 1.00 86.88 86 ASP A O 1
ATOM 641 N N . ASN A 1 87 ? 2.102 14.328 11.302 1.00 84.81 87 ASN A N 1
ATOM 642 C CA . ASN A 1 87 ? 2.437 13.072 11.986 1.00 84.81 87 ASN A CA 1
ATOM 643 C C . ASN A 1 87 ? 3.876 12.574 11.742 1.00 84.81 87 ASN A C 1
ATOM 645 O O . ASN A 1 87 ? 4.323 11.661 12.436 1.00 84.81 87 ASN A O 1
ATOM 649 N N . ILE A 1 88 ? 4.627 13.158 10.801 1.00 89.69 88 ILE A N 1
ATOM 650 C CA . ILE A 1 88 ? 5.966 12.689 10.387 1.00 89.69 88 ILE A CA 1
ATOM 651 C C . ILE A 1 88 ? 6.969 12.567 11.542 1.00 89.69 88 ILE A C 1
ATOM 653 O O . ILE A 1 88 ? 7.660 11.554 11.661 1.00 89.69 88 ILE A O 1
ATOM 657 N N . ASP A 1 89 ? 7.006 13.555 12.437 1.00 90.38 89 ASP A N 1
ATOM 658 C CA . ASP A 1 89 ? 7.892 13.551 13.602 1.00 90.38 89 ASP A CA 1
ATOM 659 C C . ASP A 1 89 ? 7.522 12.442 14.592 1.00 90.38 89 ASP A C 1
ATOM 661 O O . ASP A 1 89 ? 8.386 11.854 15.246 1.00 90.38 89 ASP A O 1
ATOM 665 N N . GLU A 1 90 ? 6.227 12.150 14.721 1.00 87.25 90 GLU A N 1
ATOM 666 C CA . GLU A 1 90 ? 5.744 11.052 15.548 1.00 87.25 90 GLU A CA 1
ATOM 667 C C . GLU A 1 90 ? 6.095 9.698 14.921 1.00 87.25 90 GLU A C 1
ATOM 669 O O . GLU A 1 90 ? 6.621 8.833 15.625 1.00 87.25 90 GLU A O 1
ATOM 674 N N . TYR A 1 91 ? 5.912 9.532 13.605 1.00 87.25 91 TYR A N 1
ATOM 675 C CA . TYR A 1 91 ? 6.353 8.332 12.886 1.00 87.25 91 TYR A CA 1
ATOM 676 C C . TYR A 1 91 ? 7.854 8.086 13.080 1.00 87.25 91 TYR A C 1
ATOM 678 O O . TYR A 1 91 ? 8.265 6.973 13.421 1.00 87.25 91 TYR A O 1
ATOM 686 N N . ALA A 1 92 ? 8.669 9.133 12.930 1.00 90.19 92 ALA A N 1
ATOM 687 C CA . ALA A 1 92 ? 10.112 9.057 13.110 1.00 90.19 92 ALA A CA 1
ATOM 688 C C . ALA A 1 92 ? 10.486 8.601 14.531 1.00 90.19 92 ALA A C 1
ATOM 690 O O . ALA A 1 92 ? 11.238 7.635 14.682 1.00 90.19 92 ALA A O 1
ATOM 691 N N . ARG A 1 93 ? 9.916 9.235 15.570 1.00 91.50 93 ARG A N 1
ATOM 692 C CA . ARG A 1 93 ? 10.183 8.901 16.983 1.00 91.50 93 ARG A CA 1
ATOM 693 C C . ARG A 1 93 ? 9.716 7.502 17.381 1.00 91.50 93 ARG A C 1
ATOM 695 O O . ARG A 1 93 ? 10.379 6.859 18.190 1.00 91.50 93 ARG A O 1
ATOM 702 N N . ASN A 1 94 ? 8.611 7.028 16.811 1.00 87.38 94 ASN A N 1
ATOM 703 C CA . ASN A 1 94 ? 8.021 5.731 17.148 1.00 87.38 94 ASN A CA 1
ATOM 704 C C . ASN A 1 94 ? 8.598 4.572 16.315 1.00 87.38 94 ASN A C 1
ATOM 706 O O . ASN A 1 94 ? 8.051 3.474 16.334 1.00 87.38 94 ASN A O 1
ATOM 710 N N . GLY A 1 95 ? 9.692 4.783 15.571 1.00 88.38 95 GLY A N 1
ATOM 711 C CA . GLY A 1 95 ? 10.344 3.710 14.816 1.00 88.38 95 GLY A CA 1
ATOM 712 C C . GLY A 1 95 ? 9.534 3.221 13.612 1.00 88.38 95 GLY A C 1
ATOM 713 O O . GLY A 1 95 ? 9.702 2.079 13.176 1.00 88.38 95 GLY A O 1
ATOM 714 N N . ILE A 1 96 ? 8.675 4.076 13.060 1.00 87.50 96 ILE A N 1
ATOM 715 C CA . ILE A 1 96 ? 7.782 3.770 11.941 1.00 87.50 96 ILE A CA 1
ATOM 716 C C . ILE A 1 96 ? 8.445 4.204 10.652 1.00 87.50 96 ILE A C 1
ATOM 718 O O . ILE A 1 96 ? 8.876 5.348 10.550 1.00 87.50 96 ILE A O 1
ATOM 722 N N . ARG A 1 97 ? 8.522 3.293 9.686 1.00 89.56 97 ARG A N 1
ATOM 723 C CA . ARG A 1 97 ? 9.011 3.534 8.334 1.00 89.56 97 ARG A CA 1
ATOM 724 C C . ARG A 1 97 ? 7.839 3.760 7.401 1.00 89.56 97 ARG A C 1
ATOM 726 O O . ARG A 1 97 ? 7.054 2.843 7.167 1.00 89.56 97 ARG A O 1
ATOM 733 N N . MET A 1 98 ? 7.726 4.970 6.878 1.00 88.69 98 MET A N 1
ATOM 734 C CA . MET A 1 98 ? 6.655 5.342 5.969 1.00 88.69 98 MET A CA 1
ATOM 735 C C . MET A 1 98 ? 7.052 5.075 4.513 1.00 88.69 98 MET A C 1
ATOM 737 O O . MET A 1 98 ? 8.193 5.303 4.124 1.00 88.69 98 MET A O 1
ATOM 741 N N . HIS A 1 99 ? 6.092 4.612 3.716 1.00 88.75 99 HIS A N 1
ATOM 742 C CA . HIS A 1 99 ? 6.184 4.428 2.267 1.00 88.75 99 HIS A CA 1
ATOM 743 C C . HIS A 1 99 ? 4.943 5.041 1.622 1.00 88.75 99 HIS A C 1
ATOM 745 O O . HIS A 1 99 ? 3.832 4.807 2.098 1.00 88.75 99 HIS A O 1
ATOM 751 N N . VAL A 1 100 ? 5.081 5.797 0.536 1.00 89.50 100 VAL A N 1
ATOM 752 C CA . VAL A 1 100 ? 3.940 6.403 -0.162 1.00 89.50 100 VAL A CA 1
ATOM 753 C C . VAL A 1 100 ? 3.872 5.903 -1.600 1.00 89.50 100 VAL A C 1
ATOM 755 O O . VAL A 1 100 ? 4.505 6.442 -2.511 1.00 89.50 100 VAL A O 1
ATOM 758 N N . ILE A 1 101 ? 3.029 4.897 -1.821 1.00 88.56 101 ILE A N 1
ATOM 759 C CA . ILE A 1 101 ? 2.914 4.183 -3.097 1.00 88.56 101 ILE A CA 1
ATOM 760 C C . ILE A 1 101 ? 1.780 4.720 -3.983 1.00 88.56 101 ILE A C 1
ATOM 762 O O . ILE A 1 101 ? 0.861 5.396 -3.513 1.00 88.56 101 ILE A O 1
ATOM 766 N N . GLY A 1 102 ? 1.832 4.368 -5.271 1.00 87.94 102 GLY A N 1
ATOM 767 C CA . GLY A 1 102 ? 0.879 4.773 -6.310 1.00 87.94 102 GLY A CA 1
ATOM 768 C C . GLY A 1 102 ? 1.494 5.721 -7.340 1.00 87.94 102 GLY A C 1
ATOM 769 O O . GLY A 1 102 ? 2.714 5.860 -7.392 1.00 87.94 102 GLY A O 1
ATOM 770 N N . ASP A 1 103 ? 0.672 6.329 -8.200 1.00 89.38 103 ASP A N 1
ATOM 771 C CA . ASP A 1 103 ? 1.166 7.138 -9.321 1.00 89.38 103 ASP A CA 1
ATOM 772 C C . ASP A 1 103 ? 1.583 8.555 -8.877 1.00 89.38 103 ASP A C 1
ATOM 774 O O . ASP A 1 103 ? 0.710 9.397 -8.618 1.00 89.38 103 ASP A O 1
ATOM 778 N N . PRO A 1 104 ? 2.896 8.872 -8.824 1.00 89.44 104 PRO A N 1
ATOM 779 C CA . PRO A 1 104 ? 3.363 10.177 -8.378 1.00 89.44 104 PRO A CA 1
ATOM 780 C C . PRO A 1 104 ? 2.969 11.304 -9.332 1.00 89.44 104 PRO A C 1
ATOM 782 O O . PRO A 1 104 ? 2.766 12.425 -8.870 1.00 89.44 104 PRO A O 1
ATOM 785 N N . SER A 1 105 ? 2.810 11.020 -10.631 1.00 87.94 105 SER A N 1
ATOM 786 C CA . SER A 1 105 ? 2.496 12.030 -11.651 1.00 87.94 105 SER A CA 1
ATOM 787 C C . SER A 1 105 ? 1.113 12.654 -11.456 1.00 87.94 105 SER A C 1
ATOM 789 O O . SER A 1 105 ? 0.856 13.773 -11.896 1.00 87.94 105 SER A O 1
ATOM 791 N N . ARG A 1 106 ? 0.231 11.946 -10.743 1.00 85.69 106 ARG A N 1
ATOM 792 C CA . ARG A 1 106 ? -1.133 12.378 -10.425 1.00 85.69 106 ARG A CA 1
ATOM 793 C C . ARG A 1 106 ? -1.229 13.139 -9.100 1.00 85.69 106 ARG A C 1
ATOM 795 O O . ARG A 1 106 ? -2.323 13.553 -8.726 1.00 85.69 106 ARG A O 1
ATOM 802 N N . ARG A 1 107 ? -0.117 13.305 -8.375 1.00 87.06 107 ARG A N 1
ATOM 803 C CA . ARG A 1 107 ? -0.061 14.026 -7.094 1.00 87.06 107 ARG A CA 1
ATOM 804 C C . ARG A 1 107 ? 0.387 15.476 -7.311 1.00 87.06 107 ARG A C 1
ATOM 806 O O . ARG A 1 107 ? 1.316 15.700 -8.091 1.00 87.06 107 ARG A O 1
ATOM 813 N N . PRO A 1 108 ? -0.178 16.456 -6.586 1.00 90.19 108 PRO A N 1
ATOM 814 C CA . PRO A 1 108 ? 0.381 17.804 -6.531 1.00 90.19 108 PRO A CA 1
ATOM 815 C C . PRO A 1 108 ? 1.846 17.787 -6.075 1.00 90.19 108 PRO A C 1
ATOM 817 O O . PRO A 1 108 ? 2.234 16.960 -5.249 1.00 90.19 108 PRO A O 1
ATOM 820 N N . ALA A 1 109 ? 2.657 18.725 -6.572 1.00 93.12 109 ALA A N 1
ATOM 821 C CA . ALA A 1 109 ? 4.079 18.806 -6.225 1.00 93.12 109 ALA A CA 1
ATOM 822 C C . ALA A 1 109 ? 4.316 18.941 -4.707 1.00 93.12 109 ALA A C 1
ATOM 824 O O . ALA A 1 109 ? 5.282 18.398 -4.175 1.00 93.12 109 ALA A O 1
ATOM 825 N N . SER A 1 110 ? 3.411 19.621 -3.998 1.00 93.00 110 SER A N 1
ATOM 826 C CA . SER A 1 110 ? 3.458 19.776 -2.541 1.00 93.00 110 SER A CA 1
ATOM 827 C C . SER A 1 110 ? 3.327 18.436 -1.806 1.00 93.00 110 SER A C 1
ATOM 829 O O . SER A 1 110 ? 4.137 18.138 -0.926 1.00 93.00 110 SER A O 1
ATOM 831 N N . LEU A 1 111 ? 2.390 17.585 -2.237 1.00 89.44 111 LEU A N 1
ATOM 832 C CA . LEU A 1 111 ? 2.205 16.234 -1.712 1.00 89.44 111 LEU A CA 1
ATOM 833 C C . LEU A 1 111 ? 3.378 15.313 -2.077 1.00 89.44 111 LEU A C 1
ATOM 835 O O . LEU A 1 111 ? 3.810 14.524 -1.243 1.00 89.44 111 LEU A O 1
ATOM 839 N N . GLN A 1 112 ? 3.932 15.423 -3.290 1.00 93.94 112 GLN A N 1
ATOM 840 C CA . GLN A 1 112 ? 5.136 14.665 -3.662 1.00 93.94 112 GLN A CA 1
ATOM 841 C C . GLN A 1 112 ? 6.326 15.012 -2.754 1.00 93.94 112 GLN A C 1
ATOM 843 O O . GLN A 1 112 ? 7.051 14.119 -2.320 1.00 93.94 112 GLN A O 1
ATOM 848 N N . ASN A 1 113 ? 6.507 16.297 -2.437 1.00 95.31 113 ASN A N 1
ATOM 849 C CA . ASN A 1 113 ? 7.558 16.745 -1.526 1.00 95.31 113 ASN A CA 1
ATOM 850 C C . ASN A 1 113 ? 7.340 16.232 -0.099 1.00 95.31 113 ASN A C 1
ATOM 852 O O . ASN A 1 113 ? 8.282 15.700 0.478 1.00 95.31 113 ASN A O 1
ATOM 856 N N . ALA A 1 114 ? 6.115 16.333 0.428 1.00 93.62 114 ALA A N 1
ATOM 857 C CA . ALA A 1 114 ? 5.784 15.829 1.762 1.00 93.62 114 ALA A CA 1
ATOM 858 C C . ALA A 1 114 ? 5.983 14.307 1.870 1.00 93.62 114 ALA A C 1
ATOM 860 O O . ALA A 1 114 ? 6.532 13.825 2.855 1.00 93.62 114 ALA A O 1
ATOM 861 N N . ALA A 1 115 ? 5.591 13.552 0.839 1.00 93.19 115 ALA A N 1
ATOM 862 C CA . ALA A 1 115 ? 5.817 12.110 0.776 1.00 93.19 115 ALA A CA 1
ATOM 863 C C . ALA A 1 115 ? 7.313 11.763 0.817 1.00 93.19 115 ALA A C 1
ATOM 865 O O . ALA A 1 115 ? 7.728 10.945 1.631 1.00 93.19 115 ALA A O 1
ATOM 866 N N . ARG A 1 116 ? 8.131 12.430 -0.009 1.00 95.81 116 ARG A N 1
ATOM 867 C CA . ARG A 1 116 ? 9.584 12.211 -0.046 1.00 95.81 116 ARG A CA 1
ATOM 868 C C . ARG A 1 116 ? 10.260 12.562 1.280 1.00 95.81 116 ARG A C 1
ATOM 870 O O . ARG A 1 116 ? 11.162 11.854 1.711 1.00 95.81 116 ARG A O 1
ATOM 877 N N . GLU A 1 117 ? 9.846 13.657 1.911 1.00 95.81 117 GLU A N 1
ATOM 878 C CA . GLU A 1 117 ? 10.347 14.058 3.228 1.00 95.81 117 GLU A CA 1
ATOM 879 C C . GLU A 1 117 ? 10.019 12.997 4.289 1.00 95.81 117 GLU A C 1
ATOM 881 O O . GLU A 1 117 ? 10.910 12.581 5.027 1.00 95.81 117 GLU A O 1
ATOM 886 N N . ALA A 1 118 ? 8.785 12.481 4.297 1.00 93.50 118 ALA A N 1
ATOM 887 C CA . ALA A 1 118 ? 8.363 11.399 5.187 1.00 93.50 118 ALA A CA 1
ATOM 888 C C . ALA A 1 118 ? 9.146 10.106 4.982 1.00 93.50 118 ALA A C 1
ATOM 890 O O . ALA A 1 118 ? 9.606 9.506 5.956 1.00 93.50 118 ALA A O 1
ATOM 891 N N . GLU A 1 119 ? 9.340 9.693 3.734 1.00 94.75 119 GLU A N 1
ATOM 892 C CA . GLU A 1 119 ? 10.130 8.508 3.402 1.00 94.75 119 GLU A CA 1
ATOM 893 C C . GLU A 1 119 ? 11.592 8.664 3.849 1.00 94.75 119 GLU A C 1
ATOM 895 O O . GLU A 1 119 ? 12.140 7.743 4.453 1.00 94.75 119 GLU A O 1
ATOM 900 N N . GLU A 1 120 ? 12.211 9.831 3.635 1.00 96.62 120 GLU A N 1
ATOM 901 C CA . GLU A 1 120 ? 13.605 10.078 4.031 1.00 96.62 120 GLU A CA 1
ATOM 902 C C . GLU A 1 120 ? 13.768 10.150 5.555 1.00 96.62 120 GLU A C 1
ATOM 904 O O . GLU A 1 120 ? 14.631 9.471 6.116 1.00 96.62 120 GLU A O 1
ATOM 909 N N . MET A 1 121 ? 12.912 10.910 6.248 1.00 96.50 121 MET A N 1
ATOM 910 C CA . MET A 1 121 ? 12.960 11.047 7.711 1.00 96.50 121 MET A CA 1
ATOM 911 C C . MET A 1 121 ? 12.766 9.713 8.431 1.00 96.50 121 MET A C 1
ATOM 913 O O . MET A 1 121 ? 13.305 9.503 9.517 1.00 96.50 121 MET A O 1
ATOM 917 N N . THR A 1 122 ? 12.018 8.797 7.818 1.00 94.50 122 THR A N 1
ATOM 918 C CA . THR A 1 122 ? 11.701 7.496 8.403 1.00 94.50 122 THR A CA 1
ATOM 919 C C . THR A 1 122 ? 12.496 6.336 7.797 1.00 94.50 122 THR A C 1
ATOM 921 O O . THR A 1 122 ? 12.287 5.185 8.178 1.00 94.50 122 THR A O 1
ATOM 924 N N . ARG A 1 123 ? 13.457 6.584 6.893 1.00 94.56 123 ARG A N 1
ATOM 925 C CA . ARG A 1 123 ? 14.104 5.516 6.103 1.00 94.56 123 ARG A CA 1
ATOM 926 C C . ARG A 1 123 ? 14.845 4.462 6.925 1.00 94.56 123 ARG A C 1
ATOM 928 O O . ARG A 1 123 ? 14.956 3.316 6.495 1.00 94.56 123 ARG A O 1
ATOM 935 N N . ASN A 1 124 ? 15.380 4.861 8.081 1.00 93.69 124 ASN A N 1
ATOM 936 C CA . ASN A 1 124 ? 16.166 3.997 8.968 1.00 93.69 124 ASN A CA 1
ATOM 937 C C . ASN A 1 124 ? 15.299 3.264 10.003 1.00 93.69 124 ASN A C 1
ATOM 939 O O . ASN A 1 124 ? 15.822 2.478 10.792 1.00 93.69 124 ASN A O 1
ATOM 943 N N . ASN A 1 125 ? 13.991 3.520 10.013 1.00 89.81 125 ASN A N 1
ATOM 944 C CA . ASN A 1 125 ? 13.062 2.868 10.918 1.00 89.81 125 ASN A CA 1
ATOM 945 C C . ASN A 1 125 ? 12.702 1.460 10.426 1.00 89.81 125 ASN A C 1
ATOM 947 O O . ASN A 1 125 ? 12.759 1.157 9.234 1.00 89.81 125 ASN A O 1
ATOM 951 N N . SER A 1 126 ? 12.332 0.582 11.355 1.00 85.31 126 SER A N 1
ATOM 952 C CA . SER A 1 126 ? 11.999 -0.814 11.037 1.00 85.31 126 SER A CA 1
ATOM 953 C C . SER A 1 126 ? 11.025 -1.459 12.026 1.00 85.31 126 SER A C 1
ATOM 955 O O . SER A 1 126 ? 10.813 -2.668 11.963 1.00 85.31 126 SER A O 1
ATOM 957 N N . GLN A 1 127 ? 10.471 -0.703 12.983 1.00 84.06 127 GLN A N 1
ATOM 958 C CA . GLN A 1 127 ? 9.546 -1.269 13.971 1.00 84.06 127 GLN A CA 1
ATOM 959 C C . GLN A 1 127 ? 8.162 -1.504 13.364 1.00 84.06 127 GLN A C 1
ATOM 961 O O . GLN A 1 127 ? 7.524 -2.490 13.710 1.00 84.06 127 GLN A O 1
ATOM 966 N N . LEU A 1 128 ? 7.732 -0.630 12.450 1.00 82.62 128 LEU A N 1
ATOM 967 C CA . LEU A 1 128 ? 6.442 -0.665 11.757 1.00 82.62 128 LEU A CA 1
ATOM 968 C C . LEU A 1 128 ? 6.620 -0.150 10.327 1.00 82.62 128 LEU A C 1
ATOM 970 O O . LEU A 1 128 ? 7.362 0.812 10.134 1.00 82.62 128 LEU A O 1
ATOM 974 N N . HIS A 1 129 ? 5.934 -0.731 9.344 1.00 82.19 129 HIS A N 1
ATOM 975 C CA . HIS A 1 129 ? 5.923 -0.220 7.972 1.00 82.19 129 HIS A CA 1
ATOM 976 C C . HIS A 1 129 ? 4.567 0.434 7.683 1.00 82.19 129 HIS A C 1
ATOM 978 O O . HIS A 1 129 ? 3.572 -0.231 7.456 1.00 82.19 129 HIS A O 1
ATOM 984 N N . LEU A 1 130 ? 4.482 1.757 7.655 1.00 84.62 130 LEU A N 1
ATOM 985 C CA . LEU A 1 130 ? 3.240 2.426 7.264 1.00 84.62 130 LEU A CA 1
ATOM 986 C C . LEU A 1 130 ? 3.256 2.669 5.757 1.00 84.62 130 LEU A C 1
ATOM 988 O O . LEU A 1 130 ? 4.140 3.370 5.274 1.00 84.62 130 LEU A O 1
ATOM 992 N N . MET A 1 131 ? 2.294 2.132 5.006 1.00 84.69 131 MET A N 1
ATOM 993 C CA . MET A 1 131 ? 2.231 2.344 3.562 1.00 84.69 131 MET A CA 1
ATOM 994 C C . MET A 1 131 ? 0.959 3.076 3.159 1.00 84.69 131 MET A C 1
ATOM 996 O O . MET A 1 131 ? -0.160 2.594 3.281 1.00 84.69 131 MET A O 1
ATOM 1000 N N . LEU A 1 132 ? 1.130 4.275 2.633 1.00 85.00 132 LEU A N 1
ATOM 1001 C CA . LEU A 1 132 ? 0.026 5.104 2.198 1.00 85.00 132 LEU A CA 1
ATOM 1002 C C . LEU A 1 132 ? -0.137 4.986 0.682 1.00 85.00 132 LEU A C 1
ATOM 1004 O O . LEU A 1 132 ? 0.730 5.411 -0.081 1.00 85.00 132 LEU A O 1
ATOM 1008 N N . ALA A 1 133 ? -1.258 4.421 0.237 1.00 83.81 133 ALA A N 1
ATOM 1009 C CA . ALA A 1 133 ? -1.550 4.226 -1.175 1.00 83.81 133 ALA A CA 1
ATOM 1010 C C . ALA A 1 133 ? -2.355 5.413 -1.733 1.00 83.81 133 ALA A C 1
ATOM 1012 O O . ALA A 1 133 ? -3.573 5.521 -1.575 1.00 83.81 133 ALA A O 1
ATOM 1013 N N . THR A 1 134 ? -1.656 6.311 -2.428 1.00 82.62 134 THR A N 1
ATOM 1014 C CA . THR A 1 134 ? -2.220 7.529 -3.038 1.00 82.62 134 THR A CA 1
ATOM 1015 C C . THR A 1 134 ? -2.197 7.429 -4.553 1.00 82.62 134 THR A C 1
ATOM 1017 O O . THR A 1 134 ? -1.181 7.056 -5.125 1.00 82.62 134 THR A O 1
ATOM 1020 N N . CYS A 1 135 ? -3.301 7.749 -5.237 1.00 83.31 135 CYS A N 1
ATOM 1021 C CA . CYS A 1 135 ? -3.410 7.520 -6.688 1.00 83.31 135 CYS A CA 1
ATOM 1022 C C . CYS A 1 135 ? -3.077 6.072 -7.104 1.00 83.31 135 CYS A C 1
ATOM 1024 O O . CYS A 1 135 ? -2.628 5.838 -8.227 1.00 83.31 135 CYS A O 1
ATOM 1026 N N . TYR A 1 136 ? -3.269 5.109 -6.202 1.00 84.38 136 TYR A N 1
ATOM 1027 C CA . TYR A 1 136 ? -2.913 3.714 -6.417 1.00 84.38 136 TYR A CA 1
ATOM 1028 C C . TYR A 1 136 ? -4.038 2.943 -7.113 1.00 84.38 136 TYR A C 1
ATOM 1030 O O . TYR A 1 136 ? -5.226 3.208 -6.932 1.00 84.38 136 TYR A O 1
ATOM 1038 N N . SER A 1 137 ? -3.641 1.962 -7.916 1.00 85.75 137 SER A N 1
ATOM 1039 C CA . SER A 1 137 ? -4.515 0.995 -8.565 1.00 85.75 137 SER A CA 1
ATOM 1040 C C . SER A 1 137 ? -3.703 -0.270 -8.827 1.00 85.75 137 SER A C 1
ATOM 1042 O O . SER A 1 137 ? -2.613 -0.182 -9.383 1.00 85.75 137 SER A O 1
ATOM 1044 N N . GLY A 1 13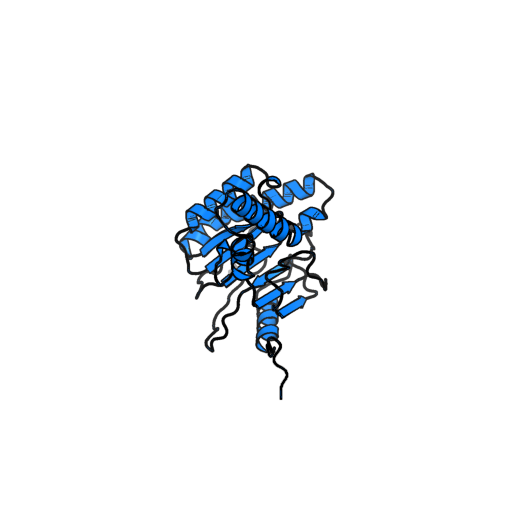8 ? -4.241 -1.444 -8.501 1.00 88.25 138 GLY A N 1
ATOM 1045 C CA . GLY A 1 138 ? -3.577 -2.725 -8.743 1.00 88.25 138 GLY A CA 1
ATOM 1046 C C . GLY A 1 138 ? -3.301 -2.969 -10.228 1.00 88.25 138 GLY A C 1
ATOM 1047 O O . GLY A 1 138 ? -2.236 -3.452 -10.592 1.00 88.25 138 GLY A O 1
ATOM 1048 N N . ARG A 1 139 ? -4.224 -2.581 -11.121 1.00 92.88 139 ARG A N 1
ATOM 1049 C CA . ARG A 1 139 ? -3.992 -2.645 -12.577 1.00 92.88 139 ARG A CA 1
ATOM 1050 C C . ARG A 1 139 ? -2.842 -1.742 -13.011 1.00 92.88 139 ARG A C 1
ATOM 1052 O O . ARG A 1 139 ? -2.016 -2.168 -13.810 1.00 92.88 139 ARG A O 1
ATOM 1059 N N . TRP A 1 140 ? -2.806 -0.504 -12.512 1.00 92.94 140 TRP A N 1
ATOM 1060 C CA . TRP A 1 140 ? -1.697 0.413 -12.788 1.00 92.94 140 TRP A CA 1
ATOM 1061 C C . TRP A 1 140 ? -0.372 -0.170 -12.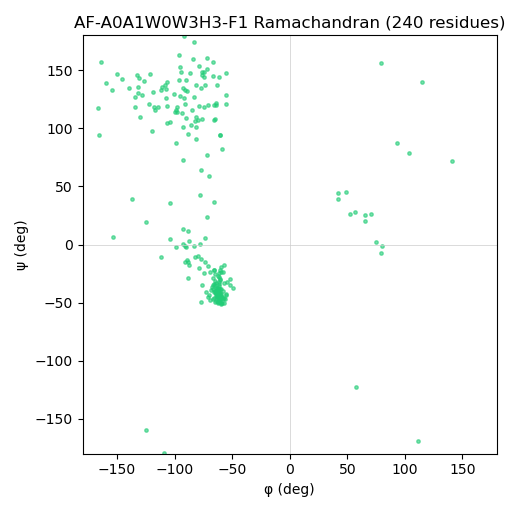289 1.00 92.94 140 TRP A C 1
ATOM 1063 O O . TRP A 1 140 ? 0.609 -0.130 -13.023 1.00 92.94 140 TRP A O 1
ATOM 1073 N N . ASP A 1 141 ? -0.376 -0.755 -11.093 1.00 94.19 141 ASP A N 1
ATOM 1074 C CA . ASP A 1 141 ? 0.803 -1.318 -10.439 1.00 94.19 141 ASP A CA 1
ATOM 1075 C C . ASP A 1 141 ? 1.416 -2.458 -11.263 1.00 94.19 141 ASP A C 1
ATOM 1077 O O . ASP A 1 141 ? 2.589 -2.410 -11.628 1.00 94.19 141 ASP A O 1
ATOM 1081 N N . ILE A 1 142 ? 0.582 -3.414 -11.685 1.00 96.75 142 ILE A N 1
ATOM 1082 C CA . ILE A 1 142 ? 0.998 -4.530 -12.546 1.00 96.75 142 ILE A CA 1
ATOM 1083 C C . ILE A 1 142 ? 1.524 -4.013 -13.891 1.00 96.75 142 ILE A C 1
ATOM 1085 O O . ILE A 1 142 ? 2.606 -4.399 -14.325 1.00 96.75 142 ILE A O 1
ATOM 1089 N N . VAL A 1 143 ? 0.797 -3.107 -14.555 1.00 97.44 143 VAL A N 1
ATOM 1090 C CA . VAL A 1 143 ? 1.223 -2.568 -15.859 1.00 97.44 143 VAL A CA 1
ATOM 1091 C C . VAL A 1 143 ? 2.541 -1.799 -15.743 1.00 97.44 143 VAL A C 1
ATOM 1093 O O . VAL A 1 143 ? 3.388 -1.900 -16.632 1.00 97.44 143 VAL A O 1
ATOM 1096 N N . ARG A 1 144 ? 2.731 -1.030 -14.666 1.00 96.69 144 ARG A N 1
ATOM 1097 C CA . ARG A 1 144 ? 3.984 -0.327 -14.382 1.00 96.69 144 ARG A CA 1
ATOM 1098 C C . ARG A 1 144 ? 5.129 -1.328 -14.196 1.00 96.69 144 ARG A C 1
ATOM 1100 O O . ARG A 1 144 ? 6.151 -1.164 -14.856 1.00 96.69 144 ARG A O 1
ATOM 1107 N N . ALA A 1 145 ? 4.946 -2.355 -13.365 1.00 97.50 145 ALA A N 1
ATOM 1108 C CA . ALA A 1 145 ? 5.957 -3.381 -13.114 1.00 97.50 145 ALA A CA 1
ATOM 1109 C C . ALA A 1 145 ? 6.347 -4.134 -14.399 1.00 97.50 145 ALA A C 1
ATOM 1111 O O . ALA A 1 145 ? 7.530 -4.278 -14.696 1.00 97.50 145 ALA A O 1
ATOM 1112 N N . CYS A 1 146 ? 5.370 -4.521 -15.229 1.00 98.19 146 CYS A N 1
ATOM 1113 C CA . CYS A 1 146 ? 5.641 -5.155 -16.522 1.00 98.19 146 CYS A CA 1
ATOM 1114 C C . CYS A 1 146 ? 6.438 -4.247 -17.472 1.00 98.19 146 CYS A C 1
ATOM 1116 O O . CYS A 1 146 ? 7.308 -4.733 -18.189 1.00 98.19 146 CYS A O 1
ATOM 1118 N N . ARG A 1 147 ? 6.162 -2.935 -17.496 1.00 97.94 147 ARG A N 1
ATOM 1119 C CA . ARG A 1 147 ? 6.930 -1.978 -18.315 1.00 97.94 147 ARG A CA 1
ATOM 1120 C C . ARG A 1 147 ? 8.368 -1.827 -17.829 1.00 97.94 147 ARG A C 1
ATOM 1122 O O . ARG A 1 147 ? 9.260 -1.709 -18.662 1.00 97.94 147 ARG A O 1
ATOM 1129 N N . GLU A 1 148 ? 8.580 -1.827 -16.516 1.00 97.44 148 GLU A N 1
ATOM 1130 C CA . GLU A 1 148 ? 9.918 -1.771 -15.918 1.00 97.44 148 GLU A CA 1
ATOM 1131 C C . GLU A 1 148 ? 10.736 -3.011 -16.308 1.00 97.44 148 GLU A C 1
ATOM 1133 O O . GLU A 1 148 ? 11.814 -2.874 -16.882 1.00 97.44 148 GLU A O 1
ATOM 1138 N N . LEU A 1 149 ? 10.166 -4.209 -16.133 1.00 98.25 149 LEU A N 1
ATOM 1139 C CA . LEU A 1 149 ? 10.791 -5.473 -16.540 1.00 98.25 149 LEU A CA 1
ATOM 1140 C C . LEU A 1 149 ? 11.069 -5.536 -18.044 1.00 98.25 149 LEU A C 1
ATOM 1142 O O . LEU A 1 149 ? 12.153 -5.932 -18.459 1.00 98.25 149 LEU A O 1
ATOM 1146 N N . ALA A 1 150 ? 10.120 -5.103 -18.878 1.00 98.25 150 ALA A N 1
ATOM 1147 C CA . ALA A 1 150 ? 10.323 -5.057 -20.324 1.00 98.25 150 ALA A CA 1
ATOM 1148 C C . ALA A 1 150 ? 11.478 -4.119 -20.719 1.00 98.25 150 ALA A C 1
ATOM 1150 O O . ALA A 1 150 ? 12.217 -4.423 -21.654 1.00 98.25 150 ALA A O 1
ATOM 1151 N N . GLY A 1 151 ? 11.655 -3.003 -20.003 1.00 98.19 151 GLY A N 1
ATOM 1152 C CA . GLY A 1 151 ? 12.793 -2.103 -20.186 1.00 98.19 151 GLY A CA 1
ATOM 1153 C C . GLY A 1 151 ? 14.127 -2.746 -19.797 1.00 98.19 151 GLY A C 1
ATOM 1154 O O . GLY A 1 151 ? 15.107 -2.597 -20.523 1.00 98.19 151 GLY A O 1
ATOM 1155 N N . GLU A 1 152 ? 14.162 -3.506 -18.700 1.00 98.00 152 GLU A N 1
ATOM 1156 C CA . GLU A 1 152 ? 15.353 -4.257 -18.271 1.00 98.00 152 GLU A CA 1
ATOM 1157 C C . GLU A 1 152 ? 15.733 -5.354 -19.271 1.00 98.00 152 GLU A C 1
ATOM 1159 O O . GLU A 1 152 ? 16.908 -5.482 -19.622 1.00 98.00 152 GLU A O 1
ATOM 1164 N N . VAL A 1 153 ? 14.741 -6.069 -19.809 1.00 98.31 153 VAL A N 1
ATOM 1165 C CA . VAL A 1 153 ? 14.938 -7.046 -20.889 1.00 98.31 153 VAL A CA 1
ATOM 1166 C C . VAL A 1 153 ? 15.479 -6.372 -22.148 1.00 98.31 153 VAL A C 1
ATOM 1168 O O . VAL A 1 153 ? 16.478 -6.813 -22.712 1.00 98.31 153 VAL A O 1
ATOM 1171 N N . GLN A 1 154 ? 14.874 -5.261 -22.578 1.00 97.81 154 GLN A N 1
ATOM 1172 C CA . GLN A 1 154 ? 15.347 -4.506 -23.742 1.00 97.81 154 GLN A CA 1
ATOM 1173 C C . GLN A 1 154 ? 16.779 -3.975 -23.548 1.00 97.81 154 GLN A C 1
ATOM 1175 O O . GLN A 1 154 ? 17.542 -3.874 -24.510 1.00 97.81 154 GLN A O 1
ATOM 1180 N N . GLY A 1 155 ? 17.146 -3.646 -22.308 1.00 97.81 155 GLY A N 1
ATOM 1181 C CA . GLY A 1 155 ? 18.486 -3.215 -21.916 1.00 97.81 155 GLY A CA 1
ATOM 1182 C C . GLY A 1 155 ? 19.514 -4.343 -21.777 1.00 97.81 155 GLY A C 1
ATOM 1183 O O . GLY A 1 155 ? 20.660 -4.047 -21.448 1.00 97.81 155 GLY A O 1
ATOM 1184 N N . ASN A 1 156 ? 19.139 -5.606 -22.024 1.00 96.94 156 ASN A N 1
ATOM 1185 C CA . ASN A 1 156 ? 19.955 -6.803 -21.774 1.00 96.94 156 ASN A CA 1
ATOM 1186 C C . ASN A 1 156 ? 20.420 -6.944 -20.308 1.00 96.94 156 ASN A C 1
ATOM 1188 O O . ASN A 1 156 ? 21.478 -7.516 -20.047 1.00 96.94 156 ASN A O 1
ATOM 1192 N N . LEU A 1 157 ? 19.656 -6.403 -19.353 1.00 97.19 157 LEU A N 1
ATOM 1193 C CA . LEU A 1 157 ? 19.914 -6.554 -17.915 1.00 97.19 157 LEU A CA 1
ATOM 1194 C C . LEU A 1 157 ? 19.261 -7.818 -17.335 1.00 97.19 157 LEU A C 1
ATOM 1196 O O . LEU A 1 157 ? 19.631 -8.249 -16.247 1.00 97.19 157 LEU A O 1
ATOM 1200 N N . LEU A 1 158 ? 18.294 -8.384 -18.058 1.00 96.81 158 LEU A N 1
ATOM 1201 C CA . LEU A 1 158 ? 17.460 -9.511 -17.655 1.00 96.81 158 LEU A CA 1
ATOM 1202 C C . LEU A 1 158 ? 17.044 -10.302 -18.905 1.00 96.81 158 LEU A C 1
ATOM 1204 O O . LEU A 1 158 ? 16.834 -9.693 -19.956 1.00 96.81 158 LEU A O 1
ATOM 1208 N N . MET A 1 159 ? 16.889 -11.623 -18.814 1.00 97.56 159 MET A N 1
ATOM 1209 C CA . MET A 1 159 ? 16.250 -12.413 -19.873 1.00 97.56 159 MET A CA 1
ATOM 1210 C C . MET A 1 159 ? 14.757 -12.610 -19.567 1.00 97.56 159 MET A C 1
ATOM 1212 O O . MET A 1 159 ? 14.380 -12.680 -18.397 1.00 97.56 159 MET A O 1
ATOM 1216 N N . PRO A 1 160 ? 13.869 -12.709 -20.576 1.00 97.44 160 PRO A N 1
ATOM 1217 C CA . PRO A 1 160 ? 12.444 -12.965 -20.342 1.00 97.44 160 PRO A CA 1
ATOM 1218 C C . PRO A 1 160 ? 12.169 -14.184 -19.453 1.00 97.44 160 PRO A C 1
ATOM 1220 O O . PRO A 1 160 ? 11.219 -14.178 -18.675 1.00 97.44 160 PRO A O 1
ATOM 1223 N N . GLU A 1 161 ? 13.001 -15.217 -19.565 1.00 97.56 161 GLU A N 1
ATOM 1224 C CA . GLU A 1 161 ? 12.900 -16.473 -18.823 1.00 97.56 161 GLU A CA 1
ATOM 1225 C C . GLU A 1 161 ? 13.255 -16.327 -17.336 1.00 97.56 161 GLU A C 1
ATOM 1227 O O . GLU A 1 161 ? 12.866 -17.176 -16.538 1.00 97.56 161 GLU A O 1
ATOM 1232 N N . ASP A 1 162 ? 13.948 -15.249 -16.960 1.00 96.56 162 ASP A N 1
ATOM 1233 C CA . ASP A 1 162 ? 14.274 -14.929 -15.567 1.00 96.56 162 ASP A CA 1
ATOM 1234 C C . ASP A 1 162 ? 13.079 -14.292 -14.826 1.00 96.56 162 ASP A C 1
ATOM 1236 O O . ASP A 1 162 ? 13.129 -14.095 -13.611 1.00 96.56 162 ASP A O 1
ATOM 1240 N N . ILE A 1 163 ? 12.002 -13.931 -15.539 1.00 98.00 163 ILE A N 1
ATOM 1241 C CA . ILE A 1 163 ? 10.817 -13.298 -14.950 1.00 98.00 163 ILE A CA 1
ATOM 1242 C C . ILE A 1 163 ? 9.914 -14.357 -14.319 1.00 98.00 163 ILE A C 1
ATOM 1244 O O . ILE A 1 163 ? 9.106 -14.999 -14.991 1.00 98.00 163 ILE A O 1
ATOM 1248 N N . ASP A 1 164 ? 10.003 -14.470 -12.998 1.00 97.31 164 ASP A N 1
ATOM 1249 C CA . ASP A 1 164 ? 9.106 -15.274 -12.172 1.00 97.31 164 ASP A CA 1
ATOM 1250 C C . ASP A 1 164 ? 8.165 -14.411 -11.299 1.00 97.31 164 ASP A C 1
ATOM 1252 O O . ASP A 1 164 ? 8.162 -13.175 -11.348 1.00 97.31 164 ASP A O 1
ATOM 1256 N N . GLU A 1 165 ? 7.322 -15.072 -10.496 1.00 94.94 165 GLU A N 1
ATOM 1257 C CA . GLU A 1 165 ? 6.384 -14.406 -9.580 1.00 94.94 165 GLU A CA 1
ATOM 1258 C C . GLU A 1 165 ? 7.094 -13.543 -8.528 1.00 94.94 165 GLU A C 1
ATOM 1260 O O . GLU A 1 165 ? 6.574 -12.493 -8.143 1.00 94.94 165 GLU A O 1
ATOM 1265 N N . SER A 1 166 ? 8.278 -13.963 -8.067 1.00 93.81 166 SER A N 1
ATOM 1266 C CA . SER A 1 166 ? 9.050 -13.243 -7.053 1.00 93.81 166 SER A CA 1
ATOM 1267 C C . SER A 1 166 ? 9.628 -11.957 -7.629 1.00 93.81 166 SER A C 1
ATOM 1269 O O . SER A 1 166 ? 9.493 -10.885 -7.028 1.00 93.81 166 SER A O 1
ATOM 1271 N N . LEU A 1 167 ? 10.200 -12.040 -8.830 1.00 95.88 167 LEU A N 1
ATOM 1272 C CA . LEU A 1 167 ? 10.735 -10.889 -9.530 1.00 95.88 167 LEU A CA 1
ATOM 1273 C C . LEU A 1 167 ? 9.620 -9.899 -9.860 1.00 95.88 167 LEU A C 1
ATOM 1275 O O . LEU A 1 167 ? 9.764 -8.714 -9.555 1.00 95.88 167 LEU A O 1
ATOM 1279 N N . LEU A 1 168 ? 8.479 -10.363 -10.380 1.00 96.69 168 LEU A N 1
ATOM 1280 C CA . LEU A 1 168 ? 7.335 -9.485 -10.628 1.00 96.69 168 LEU A CA 1
ATOM 1281 C C . LEU A 1 168 ? 6.853 -8.809 -9.337 1.00 96.69 168 LEU A C 1
ATOM 1283 O O . LEU A 1 168 ? 6.660 -7.593 -9.331 1.00 96.69 168 LEU A O 1
ATOM 1287 N N . ALA A 1 169 ? 6.722 -9.557 -8.236 1.00 93.56 169 ALA A N 1
ATOM 1288 C CA . ALA A 1 169 ? 6.319 -9.007 -6.944 1.00 93.56 169 ALA A CA 1
ATOM 1289 C C . ALA A 1 169 ? 7.294 -7.932 -6.434 1.00 93.56 169 ALA A C 1
ATOM 1291 O O . ALA A 1 169 ? 6.856 -6.905 -5.913 1.00 93.56 169 ALA A O 1
ATOM 1292 N N . SER A 1 170 ? 8.603 -8.115 -6.641 1.00 94.25 170 SER A N 1
ATOM 1293 C CA . SER A 1 170 ? 9.621 -7.127 -6.256 1.00 94.25 170 SER A CA 1
ATOM 1294 C C . SER A 1 170 ? 9.511 -5.801 -7.025 1.00 94.25 170 SER A C 1
ATOM 1296 O O . SER A 1 170 ? 9.917 -4.756 -6.514 1.00 94.25 170 SER A O 1
ATOM 1298 N N . LYS A 1 171 ? 8.934 -5.831 -8.235 1.00 96.19 171 LYS A N 1
ATOM 1299 C CA . LYS A 1 171 ? 8.733 -4.662 -9.105 1.00 96.19 171 LYS A CA 1
ATOM 1300 C C . LYS A 1 171 ? 7.416 -3.928 -8.867 1.00 96.19 171 LYS A C 1
ATOM 1302 O O . LYS A 1 171 ? 7.249 -2.801 -9.340 1.00 96.19 171 LYS A O 1
ATOM 1307 N N . LEU A 1 172 ? 6.481 -4.531 -8.133 1.00 95.06 172 LEU A N 1
ATOM 1308 C CA . LEU A 1 172 ? 5.261 -3.853 -7.701 1.00 95.06 172 LEU A CA 1
ATOM 1309 C C . LEU A 1 172 ? 5.591 -2.742 -6.702 1.00 95.06 172 LEU A C 1
ATOM 1311 O O . LEU A 1 172 ? 6.607 -2.768 -6.007 1.00 95.06 172 LEU A O 1
ATOM 1315 N N . ALA A 1 173 ? 4.700 -1.764 -6.575 1.00 91.44 173 ALA A N 1
ATOM 1316 C CA . ALA A 1 173 ? 4.882 -0.640 -5.667 1.00 91.44 173 ALA A CA 1
ATOM 1317 C C . ALA A 1 173 ? 4.984 -1.082 -4.198 1.00 91.44 173 ALA A C 1
ATOM 1319 O O . ALA A 1 173 ? 5.664 -0.426 -3.415 1.00 91.44 173 ALA A O 1
ATOM 1320 N N . THR A 1 174 ? 4.369 -2.210 -3.830 1.00 89.12 174 THR A N 1
ATOM 1321 C CA . THR A 1 174 ? 4.495 -2.811 -2.492 1.00 89.12 174 THR A CA 1
ATOM 1322 C C . THR A 1 174 ? 5.818 -3.549 -2.273 1.00 89.12 174 THR A C 1
ATOM 1324 O O . THR A 1 174 ? 6.142 -3.852 -1.126 1.00 89.12 174 THR A O 1
ATOM 1327 N N . GLY A 1 175 ? 6.610 -3.805 -3.321 1.00 89.75 175 GLY A N 1
ATOM 1328 C CA . GLY A 1 175 ? 7.896 -4.508 -3.239 1.00 89.75 175 GLY A CA 1
ATOM 1329 C C . GLY A 1 175 ? 8.903 -3.834 -2.300 1.00 89.75 175 GLY A C 1
ATOM 1330 O O . GLY A 1 175 ? 9.738 -4.504 -1.697 1.00 89.75 175 GLY A O 1
ATOM 1331 N N . VAL A 1 176 ? 8.752 -2.526 -2.060 1.00 85.31 176 VAL A N 1
ATOM 1332 C CA . VAL A 1 176 ? 9.535 -1.752 -1.076 1.00 85.31 176 VAL A CA 1
ATOM 1333 C C . VAL A 1 176 ? 9.401 -2.264 0.367 1.00 85.31 176 VAL A C 1
ATOM 1335 O O . VAL A 1 176 ? 10.252 -1.967 1.207 1.00 85.31 176 VAL A O 1
ATOM 1338 N N . ALA A 1 177 ? 8.347 -3.031 0.663 1.00 79.31 177 ALA A N 1
ATOM 1339 C CA . ALA A 1 177 ? 8.118 -3.667 1.959 1.00 79.31 177 ALA A CA 1
ATOM 1340 C C . ALA A 1 177 ? 8.674 -5.102 2.049 1.00 79.31 177 ALA A C 1
ATOM 1342 O O . ALA A 1 177 ? 8.553 -5.728 3.100 1.00 79.31 177 ALA A O 1
ATOM 1343 N N . GLY A 1 178 ? 9.296 -5.626 0.985 1.00 82.75 178 GLY A N 1
ATOM 1344 C CA . GLY A 1 178 ? 9.915 -6.952 0.978 1.00 82.75 178 GLY A CA 1
ATOM 1345 C C . GLY A 1 178 ? 8.927 -8.062 1.339 1.00 82.75 178 GLY A C 1
ATOM 1346 O O . GLY A 1 178 ? 7.883 -8.205 0.702 1.00 82.75 178 GLY A O 1
ATOM 1347 N N . GLU A 1 179 ? 9.241 -8.831 2.384 1.00 73.94 179 GLU A N 1
ATOM 1348 C CA . GLU A 1 179 ? 8.398 -9.935 2.870 1.00 73.94 179 GLU A CA 1
ATOM 1349 C C . GLU A 1 179 ? 6.999 -9.490 3.329 1.00 73.94 179 GLU A C 1
ATOM 1351 O O . GLU A 1 179 ? 6.064 -10.283 3.301 1.00 73.94 179 GLU A O 1
ATOM 1356 N N . PHE A 1 180 ? 6.825 -8.213 3.679 1.00 75.12 180 PHE A N 1
ATOM 1357 C CA . PHE A 1 180 ? 5.540 -7.663 4.119 1.00 75.12 180 PHE A CA 1
ATOM 1358 C C . PHE A 1 180 ? 4.667 -7.168 2.960 1.00 75.12 180 PHE A C 1
ATOM 1360 O O . PHE A 1 180 ? 3.599 -6.619 3.198 1.00 75.12 180 PHE A O 1
ATOM 1367 N N . SER A 1 181 ? 5.104 -7.328 1.707 1.00 80.88 181 SER A N 1
ATOM 1368 C CA . SER A 1 181 ? 4.412 -6.803 0.519 1.00 80.88 181 SER A CA 1
ATOM 1369 C C . SER A 1 181 ? 3.042 -7.437 0.244 1.00 80.88 181 SER A C 1
ATOM 1371 O O . SER A 1 181 ? 2.218 -6.807 -0.426 1.00 80.88 181 SER A O 1
ATOM 1373 N N . CYS A 1 182 ? 2.786 -8.640 0.764 1.00 82.56 182 CYS A N 1
ATOM 1374 C CA . CYS A 1 182 ? 1.513 -9.348 0.644 1.00 82.56 182 CYS A CA 1
ATOM 1375 C C . CYS A 1 182 ? 0.758 -9.320 1.983 1.00 82.56 182 CYS A C 1
ATOM 1377 O O . CYS A 1 182 ? 1.272 -9.841 2.972 1.00 82.56 182 CYS A O 1
ATOM 1379 N N . PRO A 1 183 ? -0.453 -8.739 2.047 1.00 83.56 183 PRO A N 1
ATOM 1380 C CA . PRO A 1 183 ? -1.233 -8.730 3.274 1.00 83.56 183 PRO A CA 1
ATOM 1381 C C . PRO A 1 183 ? -1.877 -10.093 3.547 1.00 83.56 183 PRO A C 1
ATOM 1383 O O . PRO A 1 183 ? -2.314 -10.801 2.641 1.00 83.56 183 PRO A O 1
ATOM 1386 N N . ASP A 1 184 ? -2.030 -10.423 4.819 1.00 83.94 184 ASP A N 1
ATOM 1387 C CA . ASP A 1 184 ? -2.789 -11.584 5.276 1.00 83.94 184 ASP A CA 1
ATOM 1388 C C . ASP A 1 184 ? -4.267 -11.258 5.491 1.00 83.94 184 ASP A C 1
ATOM 1390 O O . ASP A 1 184 ? -5.114 -12.131 5.318 1.00 83.94 184 ASP A O 1
ATOM 1394 N N . LEU A 1 185 ? -4.581 -10.004 5.825 1.00 85.69 185 LEU A N 1
ATOM 1395 C CA . LEU A 1 185 ? -5.935 -9.514 6.052 1.00 85.69 185 LEU A CA 1
ATOM 1396 C C . LEU A 1 185 ? -6.164 -8.212 5.280 1.00 85.69 185 LEU A C 1
ATOM 1398 O O . LEU A 1 185 ? -5.385 -7.268 5.399 1.00 85.69 185 LEU A O 1
ATOM 1402 N N . VAL A 1 186 ? -7.263 -8.141 4.534 1.00 85.88 186 VAL A N 1
ATOM 1403 C CA . VAL A 1 186 ? -7.780 -6.911 3.924 1.00 85.88 186 VAL A CA 1
ATOM 1404 C C . VAL A 1 186 ? -9.124 -6.588 4.562 1.00 85.88 186 VAL A C 1
ATOM 1406 O O . VAL A 1 186 ? -10.074 -7.362 4.460 1.00 85.88 186 VAL A O 1
ATOM 1409 N N . ILE A 1 187 ? -9.196 -5.438 5.219 1.00 83.88 187 ILE A N 1
ATOM 1410 C CA . ILE A 1 187 ? -10.388 -4.880 5.847 1.00 83.88 187 ILE A CA 1
ATOM 1411 C C . ILE A 1 187 ? -10.966 -3.823 4.915 1.00 83.88 187 ILE A C 1
ATOM 1413 O O . ILE A 1 187 ? -10.262 -2.905 4.494 1.00 83.88 187 ILE A O 1
ATOM 1417 N N . ARG A 1 188 ? -12.262 -3.920 4.634 1.00 83.88 188 ARG A N 1
ATOM 1418 C CA . ARG A 1 188 ? -12.999 -2.929 3.859 1.00 83.88 188 ARG A CA 1
ATOM 1419 C C . ARG A 1 188 ? -14.253 -2.490 4.596 1.00 83.88 188 ARG A C 1
ATOM 1421 O O . ARG A 1 188 ? -15.054 -3.314 5.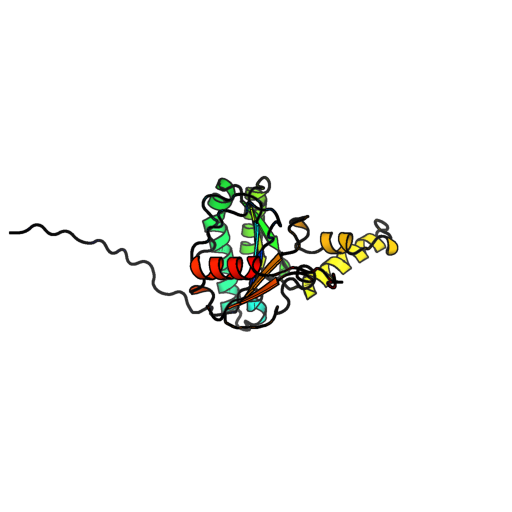036 1.00 83.88 188 ARG A O 1
ATOM 1428 N N . THR A 1 189 ? -14.400 -1.180 4.723 1.00 83.00 189 THR A N 1
ATOM 1429 C CA . THR A 1 189 ? -15.518 -0.527 5.411 1.00 83.00 189 THR A CA 1
ATOM 1430 C C . THR A 1 189 ? -16.668 -0.202 4.453 1.00 83.00 189 THR A C 1
ATOM 1432 O O . THR A 1 189 ? -16.584 -0.469 3.251 1.00 83.00 189 THR A O 1
ATOM 1435 N N . SER A 1 190 ? -17.741 0.381 4.997 1.00 79.81 190 SER A N 1
ATOM 1436 C CA . SER A 1 190 ? -18.918 0.890 4.279 1.00 79.81 190 SER A CA 1
ATOM 1437 C C . SER A 1 190 ? -19.793 -0.152 3.563 1.00 79.81 190 SER A C 1
ATOM 1439 O O . SER A 1 190 ? -20.522 0.201 2.637 1.00 79.81 190 SER A O 1
ATOM 1441 N N . GLY A 1 191 ? -19.707 -1.428 3.945 1.00 83.75 191 GLY A N 1
ATOM 1442 C CA . GLY A 1 191 ? -20.578 -2.510 3.462 1.00 83.75 191 GLY A CA 1
ATOM 1443 C C . GLY A 1 191 ? -20.290 -3.005 2.040 1.00 83.75 191 GLY A C 1
ATOM 1444 O O . GLY A 1 191 ? -20.976 -3.883 1.520 1.00 83.75 191 GLY A O 1
ATOM 1445 N N . GLU A 1 192 ? -19.263 -2.472 1.377 1.00 80.44 192 GLU A N 1
ATOM 1446 C CA . GLU A 1 192 ? -18.997 -2.779 -0.027 1.00 80.44 192 GLU A CA 1
ATOM 1447 C C . GLU A 1 192 ? -18.178 -4.061 -0.196 1.00 80.44 192 GLU A C 1
ATOM 1449 O O . GLU A 1 192 ? -16.999 -4.102 0.144 1.00 80.44 192 GLU A O 1
ATOM 1454 N N . VAL A 1 193 ? -18.756 -5.094 -0.813 1.00 90.75 193 VAL A N 1
ATOM 1455 C CA . VAL A 1 193 ? -18.110 -6.412 -0.968 1.00 90.75 193 VAL A CA 1
ATOM 1456 C C . VAL A 1 193 ? -17.351 -6.516 -2.296 1.00 90.75 193 VAL A C 1
ATOM 1458 O O . VAL A 1 193 ? -17.791 -7.156 -3.251 1.00 90.75 193 VAL A O 1
ATOM 1461 N N . ARG A 1 194 ? -16.210 -5.826 -2.395 1.00 84.81 194 ARG A N 1
ATOM 1462 C CA . ARG A 1 194 ? -15.304 -5.865 -3.563 1.00 84.81 194 ARG A CA 1
ATOM 1463 C C . ARG A 1 194 ? -13.925 -5.299 -3.233 1.00 84.81 194 ARG A C 1
ATOM 1465 O O . ARG A 1 194 ? -13.801 -4.442 -2.373 1.00 84.81 194 ARG A O 1
ATOM 1472 N N . LEU A 1 195 ? -12.892 -5.680 -3.984 1.00 80.62 195 LEU A N 1
ATOM 1473 C CA . LEU A 1 195 ? -11.548 -5.095 -3.830 1.00 80.62 195 LEU A CA 1
ATOM 1474 C C . LEU A 1 195 ? -11.393 -3.723 -4.498 1.00 80.62 195 LEU A C 1
ATOM 1476 O O . LEU A 1 195 ? -10.470 -2.991 -4.180 1.00 80.62 195 LEU A O 1
ATOM 1480 N N . SER A 1 196 ? -12.255 -3.375 -5.458 1.00 83.31 196 SER A N 1
ATOM 1481 C CA . SER A 1 196 ? -12.192 -2.094 -6.186 1.00 83.31 196 SER A CA 1
ATOM 1482 C C . SER A 1 196 ? -10.796 -1.745 -6.717 1.00 83.31 196 SER A C 1
ATOM 1484 O O . SER A 1 196 ? -10.352 -0.605 -6.612 1.00 83.31 196 SER A O 1
ATOM 1486 N N . ASN A 1 197 ? -10.114 -2.729 -7.321 1.00 83.56 197 ASN A N 1
ATOM 1487 C CA . ASN A 1 197 ? -8.779 -2.557 -7.905 1.00 83.56 197 ASN A CA 1
ATOM 1488 C C . ASN A 1 197 ? -7.684 -2.247 -6.862 1.00 83.56 197 ASN A C 1
ATOM 1490 O O . ASN A 1 197 ? -6.673 -1.633 -7.194 1.00 83.56 197 ASN A O 1
ATOM 1494 N N . PHE A 1 198 ? -7.878 -2.661 -5.612 1.00 82.56 198 PHE A N 1
ATOM 1495 C CA . PHE A 1 198 ? -6.868 -2.613 -4.563 1.00 82.56 198 PHE A CA 1
ATOM 1496 C C . PHE A 1 198 ? -6.100 -3.937 -4.486 1.00 82.56 198 PHE A C 1
ATOM 1498 O O . PHE A 1 198 ? -6.718 -4.998 -4.555 1.00 82.56 198 PHE A O 1
ATOM 1505 N N . LEU A 1 199 ? -4.767 -3.852 -4.387 1.00 87.25 199 LEU A N 1
ATOM 1506 C CA . LEU A 1 199 ? -3.842 -4.957 -4.090 1.00 87.25 199 LEU A CA 1
ATOM 1507 C C . LEU A 1 199 ? -4.138 -6.284 -4.806 1.00 87.25 199 LEU A C 1
ATOM 1509 O O . LEU A 1 199 ? -4.103 -7.351 -4.208 1.00 87.25 199 LEU A O 1
ATOM 1513 N N . MET A 1 200 ? -4.452 -6.241 -6.101 1.00 89.31 200 MET A N 1
ATOM 1514 C CA . MET A 1 200 ? -4.960 -7.427 -6.803 1.00 89.31 200 MET A CA 1
ATOM 1515 C C . MET A 1 200 ? -3.963 -8.591 -6.837 1.00 89.31 200 MET A C 1
ATOM 1517 O O . MET A 1 200 ? -4.379 -9.740 -6.758 1.00 89.31 200 MET A O 1
ATOM 1521 N N . TRP A 1 201 ? -2.668 -8.292 -6.983 1.00 92.44 201 TRP A N 1
ATOM 1522 C CA . TRP A 1 201 ? -1.614 -9.308 -6.960 1.00 92.44 201 TRP A CA 1
ATOM 1523 C C . TRP A 1 201 ? -1.335 -9.755 -5.525 1.00 92.44 201 TRP A C 1
ATOM 1525 O O . TRP A 1 201 ? -1.345 -10.939 -5.206 1.00 92.44 201 TRP A O 1
ATOM 1535 N N . GLN A 1 202 ? -1.139 -8.774 -4.648 1.00 89.00 202 GLN A N 1
ATOM 1536 C CA . GLN A 1 202 ? -0.724 -8.960 -3.266 1.00 89.00 202 GLN A CA 1
ATOM 1537 C C . GLN A 1 202 ? -1.782 -9.707 -2.442 1.00 89.00 202 GLN A C 1
ATOM 1539 O O . GLN A 1 202 ? -1.437 -10.453 -1.531 1.00 89.00 202 GLN A O 1
ATOM 1544 N N . SER A 1 203 ? -3.065 -9.534 -2.772 1.00 88.81 203 SER A N 1
ATOM 1545 C CA . SER A 1 203 ? -4.184 -10.093 -2.014 1.00 88.81 203 SER A CA 1
ATOM 1546 C C . SER A 1 203 ? -4.685 -11.455 -2.488 1.00 88.81 203 SER A C 1
ATOM 1548 O O . SER A 1 203 ? -5.751 -11.892 -2.058 1.00 88.81 203 SER A O 1
ATOM 1550 N N . ALA A 1 204 ? -3.931 -12.156 -3.342 1.00 90.69 204 ALA A N 1
ATOM 1551 C CA . ALA A 1 204 ? -4.332 -13.454 -3.893 1.00 90.69 204 ALA A CA 1
ATOM 1552 C C . ALA A 1 204 ? -4.693 -14.504 -2.819 1.00 90.69 204 ALA A C 1
ATOM 1554 O O . ALA A 1 204 ? -5.578 -15.329 -3.040 1.00 90.69 204 ALA A O 1
ATOM 1555 N N . TYR A 1 205 ? -4.044 -14.444 -1.650 1.00 87.00 205 TYR A N 1
ATOM 1556 C CA . TYR A 1 205 ? -4.265 -15.353 -0.516 1.00 87.00 205 TYR A CA 1
ATOM 1557 C C . TYR A 1 205 ? -4.613 -14.621 0.790 1.00 87.00 205 TYR A C 1
ATOM 1559 O O . TYR A 1 205 ? -4.444 -15.178 1.883 1.00 87.00 205 TYR A O 1
ATOM 1567 N N . SER A 1 206 ? -5.064 -13.367 0.691 1.00 86.38 206 SER A N 1
ATOM 1568 C CA . SER A 1 206 ? -5.524 -12.613 1.855 1.00 86.38 206 SER A CA 1
ATOM 1569 C C . SER A 1 206 ? -6.906 -13.073 2.291 1.00 86.38 206 SER A C 1
ATOM 1571 O O . SER A 1 206 ? -7.783 -13.352 1.471 1.00 86.38 206 SER A O 1
ATOM 1573 N N . GLU A 1 207 ? -7.139 -13.040 3.594 1.00 88.38 207 GLU A N 1
ATOM 1574 C CA . GLU A 1 207 ? -8.487 -13.042 4.134 1.00 88.38 207 GLU A CA 1
ATOM 1575 C C . GLU A 1 207 ? -9.133 -11.678 3.910 1.00 88.38 207 GLU A C 1
ATOM 1577 O O . GLU A 1 207 ? -8.512 -10.633 4.106 1.00 88.38 207 GLU A O 1
ATOM 1582 N N . LEU A 1 208 ? -10.400 -11.685 3.505 1.00 89.50 208 LEU A N 1
ATOM 1583 C CA . LEU A 1 208 ? -11.173 -10.469 3.278 1.00 89.50 208 LEU A CA 1
ATOM 1584 C C . LEU A 1 208 ? -12.200 -10.305 4.401 1.00 89.50 208 LEU A C 1
ATOM 1586 O O . LEU A 1 208 ? -13.001 -11.212 4.667 1.00 89.50 208 LEU A O 1
ATOM 1590 N N . TYR A 1 209 ? -12.177 -9.143 5.047 1.00 88.38 209 TYR A N 1
ATOM 1591 C CA . TYR A 1 209 ? -13.119 -8.737 6.080 1.00 88.38 209 TYR A CA 1
ATOM 1592 C C . TYR A 1 209 ? -13.877 -7.496 5.615 1.00 88.38 209 TYR A C 1
ATOM 1594 O O . TYR A 1 209 ? -13.284 -6.448 5.373 1.00 88.38 209 TYR A O 1
ATOM 1602 N N . PHE A 1 210 ? -15.195 -7.617 5.497 1.00 90.44 210 PHE A N 1
ATOM 1603 C CA . PHE A 1 210 ? -16.079 -6.524 5.104 1.00 90.44 210 PHE A CA 1
ATOM 1604 C C . PHE A 1 210 ? -16.939 -6.130 6.304 1.00 90.44 210 PHE A C 1
ATOM 1606 O O . PHE A 1 210 ? -17.461 -7.008 6.991 1.00 90.44 210 PHE A O 1
ATOM 1613 N N . THR A 1 211 ? -17.083 -4.830 6.554 1.00 88.00 211 THR A N 1
ATOM 1614 C CA . THR A 1 211 ? -17.956 -4.296 7.608 1.00 88.00 211 THR A CA 1
ATOM 1615 C C . THR A 1 211 ? -18.816 -3.156 7.084 1.00 88.00 211 THR A C 1
ATOM 1617 O O . THR A 1 211 ? -18.361 -2.358 6.263 1.00 88.00 211 THR A O 1
ATOM 1620 N N . ASP A 1 212 ? -20.042 -3.060 7.595 1.00 92.06 212 ASP A N 1
ATOM 1621 C CA . ASP A 1 212 ? -20.970 -1.963 7.310 1.00 92.06 212 ASP A CA 1
ATOM 1622 C C . ASP A 1 212 ? -20.569 -0.658 8.015 1.00 92.06 212 ASP A C 1
ATOM 1624 O O . ASP A 1 212 ? -21.039 0.414 7.630 1.00 92.06 212 ASP A O 1
ATOM 1628 N N . THR A 1 213 ? -19.674 -0.718 9.011 1.00 85.31 213 THR A N 1
ATOM 1629 C CA . THR A 1 213 ? -19.144 0.474 9.687 1.00 85.31 213 THR A CA 1
ATOM 1630 C C . THR A 1 213 ? -18.531 1.425 8.663 1.00 85.31 213 THR A C 1
ATOM 1632 O O . THR A 1 213 ? -17.695 1.015 7.855 1.00 85.31 213 THR A O 1
ATOM 1635 N N . LEU A 1 214 ? -18.921 2.699 8.699 1.00 79.88 214 LEU A N 1
ATOM 1636 C CA . LEU A 1 214 ? -18.313 3.742 7.876 1.00 79.88 214 LEU A CA 1
ATOM 1637 C C . LEU A 1 214 ? -16.909 4.077 8.393 1.00 79.88 214 LEU A C 1
ATOM 1639 O O . LEU A 1 214 ? -16.636 3.968 9.582 1.00 79.88 214 LEU A O 1
ATOM 1643 N N . TRP A 1 215 ? -16.011 4.522 7.511 1.00 76.50 215 TRP A N 1
ATOM 1644 C CA . TRP A 1 215 ? -14.627 4.827 7.899 1.00 76.50 215 TRP A CA 1
ATOM 1645 C C . TRP A 1 215 ? -14.480 5.838 9.054 1.00 76.50 215 TRP A C 1
ATOM 1647 O O . TRP A 1 215 ? -13.677 5.565 9.942 1.00 76.50 215 TRP A O 1
ATOM 1657 N N . PRO A 1 216 ? -15.247 6.951 9.118 1.00 75.06 216 PRO A N 1
ATOM 1658 C CA . PRO A 1 216 ? -15.168 7.877 10.253 1.00 75.06 216 PRO A CA 1
ATOM 1659 C C . PRO A 1 216 ? -15.543 7.243 11.600 1.00 75.06 216 PRO A C 1
ATOM 1661 O O . PRO A 1 216 ? -15.083 7.711 12.638 1.00 75.06 216 PRO A O 1
ATOM 1664 N N . ASP A 1 217 ? -16.348 6.179 11.568 1.00 79.88 217 ASP A N 1
ATOM 1665 C CA . ASP A 1 217 ? -16.833 5.457 12.744 1.00 79.88 217 ASP A CA 1
ATOM 1666 C C . ASP A 1 217 ? -16.008 4.188 13.032 1.00 79.88 217 ASP A C 1
ATOM 1668 O O . ASP A 1 217 ? -16.272 3.486 14.005 1.00 79.88 217 ASP A O 1
ATOM 1672 N N . PHE A 1 218 ? -15.014 3.864 12.197 1.00 77.50 218 PHE A N 1
ATOM 1673 C CA . PHE A 1 218 ? -14.165 2.688 12.370 1.00 77.50 218 PHE A CA 1
ATOM 1674 C C . PHE A 1 218 ? -13.051 2.983 13.384 1.00 77.50 218 PHE A C 1
ATOM 1676 O O . PHE A 1 218 ? -12.124 3.748 13.103 1.00 77.50 218 PHE A O 1
ATOM 1683 N N . GLY A 1 219 ? -13.138 2.374 14.569 1.00 77.38 219 GLY A N 1
ATOM 1684 C CA . GLY A 1 219 ? -12.190 2.568 15.664 1.00 77.38 219 GLY A CA 1
ATOM 1685 C C . GLY A 1 219 ? -11.559 1.272 16.173 1.00 77.38 219 GLY A C 1
ATOM 1686 O O . GLY A 1 219 ? -11.520 0.243 15.496 1.00 77.38 219 GLY A O 1
ATOM 1687 N N . GLU A 1 220 ? -11.041 1.328 17.404 1.00 80.12 220 GLU A N 1
ATOM 1688 C CA . GLU A 1 220 ? -10.339 0.208 18.047 1.00 80.12 220 GLU A CA 1
ATOM 1689 C C . GLU A 1 220 ? -11.217 -1.047 18.155 1.00 80.12 220 GLU A C 1
ATOM 1691 O O . GLU A 1 220 ? -10.749 -2.164 17.935 1.00 80.12 220 GLU A O 1
ATOM 1696 N N . ALA A 1 221 ? -12.501 -0.872 18.475 1.00 82.75 221 ALA A N 1
ATOM 1697 C CA . ALA A 1 221 ? -13.424 -1.980 18.680 1.00 82.75 221 ALA A CA 1
ATOM 1698 C C . ALA A 1 221 ? -13.677 -2.757 17.378 1.00 82.75 221 ALA A C 1
ATOM 1700 O O . ALA A 1 221 ? -13.572 -3.984 17.362 1.00 82.75 221 ALA A O 1
ATOM 1701 N N . GLU A 1 222 ? -13.952 -2.056 16.278 1.00 86.12 222 GLU A N 1
ATOM 1702 C CA . GLU A 1 222 ? -14.193 -2.651 14.960 1.00 86.12 222 GLU A CA 1
ATOM 1703 C C . GLU A 1 222 ? -12.924 -3.300 14.408 1.00 86.12 222 GLU A C 1
ATOM 1705 O O . GLU A 1 222 ? -12.969 -4.380 13.812 1.00 86.12 222 GLU A O 1
ATOM 1710 N N . TYR A 1 223 ? -11.774 -2.684 14.671 1.00 80.94 223 TYR A N 1
ATOM 1711 C CA . TYR A 1 223 ? -10.482 -3.254 14.335 1.00 80.94 223 TYR A CA 1
ATOM 1712 C C . TYR A 1 223 ? -10.224 -4.586 15.060 1.00 80.94 223 TYR A C 1
ATOM 1714 O O . TYR A 1 223 ? -9.862 -5.585 14.433 1.00 80.94 223 TYR A O 1
ATOM 1722 N N . LEU A 1 224 ? -10.465 -4.643 16.374 1.00 82.88 224 LEU A N 1
ATOM 1723 C CA . LEU A 1 224 ? -10.320 -5.874 17.159 1.00 82.88 224 LEU A CA 1
ATOM 1724 C C . LEU A 1 224 ? -11.302 -6.966 16.717 1.00 82.88 224 LEU A C 1
ATOM 1726 O O . LEU A 1 224 ? -10.952 -8.149 16.738 1.00 82.88 224 LEU A O 1
ATOM 1730 N N . GLN A 1 225 ? -12.504 -6.594 16.274 1.00 86.81 225 GLN A N 1
ATOM 1731 C CA . GLN A 1 225 ? -13.451 -7.533 15.669 1.00 86.81 225 GLN A CA 1
ATOM 1732 C C . GLN A 1 225 ? -12.904 -8.121 14.364 1.00 86.81 225 GLN A C 1
ATOM 1734 O O . GLN A 1 225 ? -12.956 -9.339 14.179 1.00 86.81 225 GLN A O 1
ATOM 1739 N N . ALA A 1 226 ? -12.323 -7.290 13.494 1.00 85.25 226 ALA A N 1
ATOM 1740 C CA . ALA A 1 226 ? -11.706 -7.753 12.254 1.00 85.25 226 ALA A CA 1
ATOM 1741 C C . ALA A 1 226 ? -10.546 -8.727 12.517 1.00 85.25 226 ALA A C 1
ATOM 1743 O O . ALA A 1 226 ? -10.481 -9.794 11.902 1.00 85.25 226 ALA A O 1
ATOM 1744 N N . LEU A 1 227 ? -9.683 -8.414 13.490 1.00 83.75 227 LEU A N 1
ATOM 1745 C CA . LEU A 1 227 ? -8.595 -9.305 13.901 1.00 83.75 227 LEU A CA 1
ATOM 1746 C C . LEU A 1 227 ? -9.105 -10.620 14.494 1.00 83.75 227 LEU A C 1
ATOM 1748 O O . LEU A 1 227 ? -8.587 -11.684 14.166 1.00 83.75 227 LEU A O 1
ATOM 1752 N N . THR A 1 228 ? -10.134 -10.563 15.337 1.00 85.62 228 THR A N 1
ATOM 1753 C CA . THR A 1 228 ? -10.731 -11.766 15.933 1.00 85.62 228 THR A CA 1
ATOM 1754 C C . THR A 1 228 ? -11.350 -12.652 14.849 1.00 85.62 228 THR A C 1
ATOM 1756 O O . THR A 1 228 ? -11.170 -13.868 14.858 1.00 85.62 228 THR A O 1
ATOM 1759 N N . SER A 1 229 ? -12.038 -12.052 13.872 1.00 88.75 229 SER A N 1
ATOM 1760 C CA . SER A 1 229 ? -12.567 -12.764 12.704 1.00 88.75 229 SER A CA 1
ATOM 1761 C C . SER A 1 229 ? -11.454 -13.453 11.922 1.00 88.75 229 SER A C 1
ATOM 1763 O O . SER A 1 229 ? -11.578 -14.634 11.614 1.00 88.75 229 SER A O 1
ATOM 1765 N N . PHE A 1 230 ? -10.343 -12.755 11.671 1.00 84.38 230 PHE A N 1
ATOM 1766 C CA . PHE A 1 230 ? -9.167 -13.312 11.006 1.00 84.38 230 PHE A CA 1
ATOM 1767 C C . PHE A 1 230 ? -8.549 -14.492 11.771 1.00 84.38 230 PHE A C 1
ATOM 1769 O O . PHE A 1 230 ? -8.306 -15.539 11.177 1.00 84.38 230 PHE A O 1
ATOM 1776 N N . GLN A 1 231 ? -8.349 -14.362 13.086 1.00 83.81 231 GLN A N 1
ATOM 1777 C CA . GLN A 1 231 ? -7.757 -15.410 13.932 1.00 83.81 231 GLN A CA 1
ATOM 1778 C C . GLN A 1 231 ? -8.587 -16.698 13.977 1.00 83.81 231 GLN A C 1
ATOM 1780 O O . GLN A 1 231 ? -8.035 -17.778 14.171 1.00 83.81 231 GLN A O 1
ATOM 1785 N N . ASN A 1 232 ? -9.901 -16.592 13.778 1.00 86.50 232 ASN A N 1
ATOM 1786 C CA . ASN A 1 232 ? -10.807 -17.737 13.749 1.00 86.50 232 ASN A CA 1
ATOM 1787 C C . ASN A 1 232 ? -10.852 -18.447 12.384 1.00 86.50 232 ASN A C 1
ATOM 1789 O O . ASN A 1 232 ? -11.584 -19.428 12.237 1.00 86.50 232 ASN A O 1
ATOM 1793 N N . ARG A 1 233 ? -10.115 -17.972 11.369 1.00 83.56 233 ARG A N 1
ATOM 1794 C CA . ARG A 1 233 ? -10.086 -18.606 10.045 1.00 83.56 233 ARG A CA 1
ATOM 1795 C C . ARG A 1 233 ? -8.980 -19.644 9.937 1.00 83.56 233 ARG A C 1
ATOM 1797 O O . ARG A 1 233 ? -7.815 -19.387 10.226 1.00 83.56 233 ARG A O 1
ATOM 1804 N N . GLU A 1 234 ? -9.340 -20.806 9.406 1.00 79.00 234 GLU A N 1
ATOM 1805 C CA . GLU A 1 234 ? -8.378 -21.828 9.001 1.00 79.00 234 GLU A CA 1
ATOM 1806 C C . GLU A 1 234 ? -7.875 -21.561 7.578 1.00 79.00 234 GLU A C 1
ATOM 1808 O O . GLU A 1 234 ? -8.556 -21.845 6.583 1.00 79.00 234 GLU A O 1
ATOM 1813 N N . ARG A 1 235 ? -6.652 -21.029 7.482 1.00 77.31 235 ARG A N 1
ATOM 1814 C CA . ARG A 1 235 ? -5.979 -20.767 6.206 1.00 77.31 235 ARG A CA 1
ATOM 1815 C C . ARG A 1 235 ? -5.448 -22.069 5.623 1.00 77.31 235 ARG A C 1
ATOM 1817 O O . ARG A 1 235 ? -4.476 -22.640 6.106 1.00 77.31 235 ARG A O 1
ATOM 1824 N N . ARG A 1 236 ? -6.107 -22.533 4.563 1.00 73.19 236 ARG A N 1
ATOM 1825 C CA . ARG A 1 236 ? -5.814 -23.827 3.933 1.00 73.19 236 ARG A CA 1
ATOM 1826 C C . ARG A 1 236 ? -4.787 -23.756 2.805 1.00 73.19 236 ARG A C 1
ATOM 1828 O O . ARG A 1 236 ? -4.289 -24.800 2.423 1.00 73.19 236 ARG A O 1
ATOM 1835 N N . PHE A 1 237 ? -4.467 -22.576 2.261 1.00 69.88 237 PHE A N 1
ATOM 1836 C CA . PHE A 1 237 ? -3.475 -22.385 1.179 1.00 69.88 237 PHE A CA 1
ATOM 1837 C C . PHE A 1 237 ? -3.541 -23.444 0.052 1.00 69.88 237 PHE A C 1
ATOM 1839 O O . PHE A 1 237 ? -2.522 -23.931 -0.428 1.00 69.88 237 PHE A O 1
ATOM 1846 N N . GLY A 1 238 ? -4.752 -23.857 -0.337 1.00 56.75 238 GLY A N 1
ATOM 1847 C CA . GLY A 1 238 ? -4.959 -24.886 -1.365 1.00 56.75 238 GLY A CA 1
ATOM 1848 C C . GLY A 1 238 ? -4.798 -26.346 -0.907 1.00 56.75 238 GLY A C 1
ATOM 1849 O O . GLY A 1 238 ? -5.039 -27.250 -1.704 1.00 56.75 238 GLY A O 1
ATOM 1850 N N . GLN A 1 239 ? -4.468 -26.611 0.359 1.00 52.59 239 GLN A N 1
ATOM 1851 C CA . GLN A 1 239 ? -4.480 -27.953 0.942 1.00 52.59 239 GLN A CA 1
ATOM 1852 C C . GLN A 1 239 ? -5.930 -28.439 1.105 1.00 52.59 239 GLN A C 1
ATOM 1854 O O . GLN A 1 239 ? -6.751 -27.818 1.785 1.00 52.59 239 GLN A O 1
ATOM 1859 N N . ARG A 1 240 ? -6.267 -29.559 0.455 1.00 48.47 240 ARG A N 1
ATOM 1860 C CA . ARG A 1 240 ? -7.490 -30.316 0.751 1.00 48.47 240 ARG A CA 1
ATOM 1861 C C . ARG A 1 240 ? -7.200 -31.216 1.946 1.00 48.47 240 ARG A C 1
ATOM 1863 O O . ARG A 1 240 ? -6.235 -31.972 1.898 1.00 48.47 240 ARG A O 1
ATOM 1870 N N . ASN A 1 241 ? -8.034 -31.143 2.983 1.00 53.81 241 ASN A N 1
ATOM 1871 C CA . ASN A 1 241 ? -8.027 -32.137 4.056 1.00 53.81 241 ASN A CA 1
ATOM 1872 C C . ASN A 1 241 ? -8.208 -33.519 3.408 1.00 53.81 241 ASN A C 1
ATOM 1874 O O . ASN A 1 241 ? -9.172 -33.710 2.660 1.00 53.81 241 ASN A O 1
ATOM 1878 N N . ALA A 1 242 ? -7.237 -34.406 3.622 1.00 44.06 242 ALA A N 1
ATOM 1879 C CA . ALA A 1 242 ? -7.306 -35.806 3.216 1.00 44.06 242 ALA A CA 1
ATOM 1880 C C . ALA A 1 242 ? -8.270 -36.582 4.121 1.00 44.06 242 ALA A C 1
ATOM 1882 O O . ALA A 1 242 ? -8.335 -36.244 5.326 1.00 44.06 242 ALA A O 1
#

Nearest PDB structures (foldseek):
  1x07-assembly1_A  TM=9.575E-01  e=1.065E-17  Escherichia coli
  6loi-assembly2_C  TM=9.486E-01  e=1.963E-16  Enterococcus faecalis
  7cpn-assembly1_A  TM=9.601E-01  e=3.259E-16  Thermobifida fusca YX
  4onc-assembly1_B  TM=9.260E-01  e=1.020E-15  Mycobacterium tuberculosis
  4onc-assembly1_A  TM=9.293E-01  e=2.994E-15  Mycobacterium tuberculosis

Radius of gyration: 20.18 Å; Cα contacts (8 Å, |Δi|>4): 359; chains: 1; bounding box: 43×64×74 Å